Protein 6BHH (pdb70)

InterPro domains:
  IPR001214 SET domain [PF00856] (1189-1266)
  IPR001214 SET domain [PS50280] (803-1266)
  IPR001214 SET domain [SM00317] (803-1272)
  IPR001739 Methyl-CpG DNA binding [PF01429] (595-668)
  IPR001739 Methyl-CpG DNA binding [PS50982] (594-665)
  IPR001739 Methyl-CpG DNA binding [SM00391] (597-672)
  IPR002999 Tudor domain [SM00333] (256-318)
  IPR002999 Tudor domain [SM00333] (346-401)
  IPR003616 Post-SET domain [PS50868] (1275-1291)
  IPR007728 Pre-SET domain [PF05033] (684-795)
  IPR007728 Pre-SET domain [PS50867] (727-800)
  IPR007728 Pre-SET domain [SM00468] (679-786)
  IPR016177 DNA-binding domain superfamily [SSF54171] (596-670)
  IPR025796 Histone-lysine N-methyltransferase SETDB1 [PS51573] (1-1291)
  IPR040880 Domain of unknown function DUF5604 [PF18300] (193-250)
  IPR041291 Histone methyltransferase, Tudor domain 1 [PF18359] (258-308)
  IPR041292 Histone methyltransferase, Tudor domain 2 [PF18358] (348-397)
  IPR046341 SET domain superfamily [G3DSA:2.170.270.10] (664-914)
  IPR046341 SET domain superfamily [G3DSA:2.170.270.10] (1162-1291)
  IPR046341 SET domain superfamily [SSF82199] (664-1281)

Nearest PDB structures (foldseek):
  6bhh-assembly1_A  TM=1.005E+00  e=3.104E-41  Homo sapiens
  6bhg-assembly1_A  TM=1.001E+00  e=1.144E-38  Homo sapiens
  6bhe-assembly1_A  TM=9.994E-01  e=1.340E-38  Homo sapiens
  6bhi-assembly1_A  TM=9.992E-01  e=3.465E-38  Homo sapiens
  5ke3-assembly1_A  TM=9.856E-01  e=3.239E-36  Homo sapiens

Foldseek 3Di:
DWDQDDVPRGFQAWKWFQDPVQFIAIFGFHTWDQDPPGIWTWTQGPPDDIDTHDQQGMWHPFFDPQVVADFQFWKWFDDDDDTTHIFTFHDAADVLQPGWTWTQTLVRAIDTDHRRGITGRGDADPNNLPPRPPVVSSVVSSVSSVCPPDFDFDDDDFQDWFWFDDPHDTAIWTFHDDHRQWTWIQRPPVGDIGIDGRCDLSTVVNVVVD/DDCDPHDD

GO terms:
  GO:0005515 protein binding (F, IPI)
  GO:0000785 chromatin (C, IDA)
  GO:0010629 negative regulation of gene expression (P, IDA)
  GO:0141005 transposable element silencing by heterochromatin formation (P, IDA)
  GO:0070828 heterochromatin organization (P, IDA)
  GO:0062072 histone H3K9me2/3 reader activity (F, IDA)
  GO:0005737 cytoplasm (C, IDA)
  GO:0003682 chromatin binding (F, IDA)
  GO:0140015 histone H3K14ac reader activity (F, IDA)
  GO:0140942 histone H3K9 dimethyltransferase activity (F, IDA)
  GO:0140948 histone H3K9 monomethyltransferase activity (F, IDA)
  GO:0046974 histone H3K9 methyltransferase activity (F, IDA)
  GO:1990841 promoter-specific chromatin binding (F, IDA)
  GO:0005694 chromosome (C, EXP)
  GO:0140947 histone H3K9me2 methyltransferase activity (F, EXP)
  GO:0005634 nucleus (C, IMP)
  GO:0005737 cytoplasm (C, IMP)
  GO:0006346 DNA methylation-dependent constitutive heterochromatin formation (P, IMP)
  GO:0005654 nucleoplasm (C, TAS)
  GO:0141005 transposable element silencing by heterochromatin formation (P, TAS)

Structure (mmCIF, N/CA/C/O backbone):
data_6BHH
#
_entry.id   6BHH
#
_cell.length_a   37.799
_cell.length_b   71.804
_cell.length_c   52.544
_cell.angle_alpha   90.000
_cell.angle_beta   104.420
_cell.angle_gamma   90.000
#
_symmetry.space_group_name_H-M   'P 1 21 1'
#
loop_
_entity.id
_entity.type
_entity.pdbx_description
1 polymer 'Histone-lysine N-methyltransferase SETDB1'
2 polymer 'Histone H3.1'
3 non-polymer 'SULFATE ION'
4 non-polymer 'UNKNOWN ATOM OR ION'
5 water water
#
loop_
_atom_site.group_PDB
_atom_site.id
_atom_site.type_symbol
_atom_site.label_atom_id
_atom_site.label_alt_id
_atom_site.label_comp_id
_atom_site.label_asym_id
_atom_site.label_entity_id
_atom_site.label_seq_id
_atom_site.pdbx_PDB_ins_code
_atom_site.Cartn_x
_atom_site.Cartn_y
_atom_site.Cartn_z
_atom_site.occupancy
_atom_site.B_iso_or_equiv
_atom_site.auth_seq_id
_atom_site.auth_comp_id
_atom_site.auth_asym_id
_atom_site.auth_atom_id
_atom_site.pdbx_PDB_model_num
ATOM 1 N N . GLY A 1 19 ? 79.665 -37.446 68.184 1.00 55.27 190 GLY A N 1
ATOM 2 C CA . GLY A 1 19 ? 80.198 -36.087 67.821 1.00 52.75 190 GLY A CA 1
ATOM 3 C C . GLY A 1 19 ? 79.817 -35.027 68.846 1.00 50.69 190 GLY A C 1
ATOM 4 O O . GLY A 1 19 ? 79.376 -33.934 68.485 1.00 52.75 190 GLY A O 1
ATOM 5 N N . GLU A 1 20 ? 80.011 -35.362 70.126 1.00 43.75 191 GLU A N 1
ATOM 6 C CA . GLU A 1 20 ? 79.616 -34.509 71.262 1.00 41.76 191 GLU A CA 1
ATOM 7 C C . GLU A 1 20 ? 80.734 -33.532 71.620 1.00 37.81 191 GLU A C 1
ATOM 8 O O . GLU A 1 20 ? 81.906 -33.891 71.592 1.00 34.81 191 GLU A O 1
ATOM 14 N N . LEU A 1 21 ? 80.368 -32.293 71.962 1.00 34.88 192 LEU A N 1
ATOM 15 C CA . LEU A 1 21 ? 81.354 -31.275 72.328 1.00 32.64 192 LEU A CA 1
ATOM 16 C C . LEU A 1 21 ? 80.982 -30.572 73.640 1.00 30.84 192 LEU A C 1
ATOM 17 O O . LEU A 1 21 ? 79.785 -30.412 73.969 1.00 28.49 192 LEU A O 1
ATOM 22 N N . SER A 1 22 ? 82.013 -30.193 74.393 1.00 28.58 193 SER A N 1
ATOM 23 C CA . SER A 1 22 ? 81.864 -29.356 75.569 1.00 33.17 193 SER A CA 1
ATOM 24 C C . SER A 1 22 ? 81.960 -27.855 75.192 1.00 34.08 193 SER A C 1
ATOM 25 O O . SER A 1 22 ? 81.487 -26.994 75.951 1.00 28.44 193 SER A O 1
ATOM 28 N N . LYS A 1 23 ? 82.578 -27.567 74.027 1.00 33.71 194 LYS A N 1
ATOM 29 C CA . LYS A 1 23 ? 82.776 -26.202 73.532 1.00 35.85 194 LYS A CA 1
ATOM 30 C C . LYS A 1 23 ? 82.802 -26.132 71.984 1.00 40.16 194 LYS A C 1
ATOM 31 O O . LYS A 1 23 ? 82.953 -27.150 71.289 1.00 40.37 194 LYS A O 1
ATOM 34 N N . ASP A 1 24 ? 82.651 -24.911 71.479 1.00 40.26 195 ASP A N 1
ATOM 35 C CA . ASP A 1 24 ? 82.667 -24.603 70.029 1.00 38.21 195 ASP A CA 1
ATOM 36 C C . ASP A 1 24 ? 83.047 -23.138 69.962 1.00 36.26 195 ASP A C 1
ATOM 37 O O . ASP A 1 24 ? 82.179 -22.273 69.997 1.00 32.86 195 ASP A O 1
ATOM 42 N N . GLY A 1 25 ? 84.352 -22.868 69.908 1.00 37.77 196 GLY A N 1
ATOM 43 C CA . GLY A 1 25 ? 84.860 -21.514 70.038 1.00 35.76 196 GLY A CA 1
ATOM 44 C C . GLY A 1 25 ? 84.378 -20.945 71.372 1.00 42.06 196 GLY A C 1
ATOM 45 O O . GLY A 1 25 ? 84.602 -21.552 72.443 1.00 41.60 196 GLY A O 1
ATOM 46 N N . ASP A 1 26 ? 83.652 -19.827 71.297 1.00 36.22 197 ASP A N 1
ATOM 47 C CA . ASP A 1 26 ? 83.114 -19.165 72.472 1.00 34.22 197 ASP A CA 1
ATOM 48 C C . ASP A 1 26 ? 81.721 -19.667 72.897 1.00 30.00 197 ASP A C 1
ATOM 49 O O . ASP A 1 26 ? 81.101 -19.075 73.772 1.00 31.64 197 ASP A O 1
ATOM 54 N N . LEU A 1 27 ? 81.228 -20.737 72.277 1.00 25.63 198 LEU A N 1
ATOM 55 C CA . LEU A 1 27 ? 80.011 -21.397 72.752 1.00 26.38 198 LEU A CA 1
ATOM 56 C C . LEU A 1 27 ? 80.447 -22.556 73.663 1.00 27.63 198 LEU A C 1
ATOM 57 O O . LEU A 1 27 ? 81.026 -23.531 73.200 1.00 24.33 198 LEU A O 1
ATOM 62 N N . ILE A 1 28 ? 80.172 -22.415 74.954 1.00 26.11 199 ILE A N 1
ATOM 63 C CA . ILE A 1 28 ? 80.606 -23.383 75.973 1.00 27.92 199 ILE A CA 1
ATOM 64 C C . ILE A 1 28 ? 79.375 -23.943 76.677 1.00 24.59 199 ILE A C 1
ATOM 65 O O . ILE A 1 28 ? 78.527 -23.184 77.122 1.00 24.19 199 ILE A O 1
ATOM 70 N N . VAL A 1 29 ? 79.293 -25.268 76.789 1.00 23.21 200 VAL A N 1
ATOM 71 C CA . VAL A 1 29 ? 78.248 -25.920 77.597 1.00 23.45 200 VAL A CA 1
ATOM 72 C C . VAL A 1 29 ? 78.261 -25.300 78.997 1.00 20.95 200 VAL A C 1
ATOM 73 O O . VAL A 1 29 ? 79.326 -25.104 79.558 1.00 21.17 200 VAL A O 1
ATOM 77 N N . SER A 1 30 ? 77.062 -24.963 79.501 1.00 19.65 201 SER A N 1
ATOM 78 C CA . SER A 1 30 ? 76.794 -24.259 80.806 1.00 20.26 201 SER A CA 1
ATOM 79 C C . SER A 1 30 ? 76.535 -22.725 80.670 1.00 22.60 201 SER A C 1
ATOM 80 O O . SER A 1 30 ? 76.071 -22.092 81.631 1.00 22.82 201 SER A O 1
ATOM 83 N N . MET A 1 31 ? 76.826 -22.147 79.502 1.00 21.58 202 MET A N 1
ATOM 84 C CA . MET A 1 31 ? 76.668 -20.691 79.317 1.00 22.73 202 MET A CA 1
ATOM 85 C C . MET A 1 31 ? 75.188 -20.317 79.301 1.00 20.30 202 MET A C 1
ATOM 86 O O . MET A 1 31 ? 74.322 -21.130 78.928 1.00 19.03 202 MET A O 1
ATOM 91 N N . ARG A 1 32 ? 74.917 -19.084 79.707 1.00 21.31 203 ARG A N 1
ATOM 92 C CA . ARG A 1 32 ? 73.608 -18.463 79.507 1.00 21.53 203 ARG A CA 1
ATOM 93 C C . ARG A 1 32 ? 73.434 -18.201 78.001 1.00 19.79 203 ARG A C 1
ATOM 94 O O . ARG A 1 32 ? 74.413 -17.921 77.317 1.00 20.28 203 ARG A O 1
ATOM 102 N N . ILE A 1 33 ? 72.205 -18.324 77.513 1.00 19.68 204 ILE A N 1
ATOM 103 C CA . ILE A 1 33 ? 71.904 -18.238 76.059 1.00 20.67 204 ILE A CA 1
ATOM 104 C C . ILE A 1 33 ? 70.438 -17.801 75.840 1.00 19.86 204 ILE A C 1
ATOM 105 O O . ILE A 1 33 ? 69.608 -17.944 76.746 1.00 19.15 204 ILE A O 1
ATOM 110 N N . LEU A 1 34 ? 70.135 -17.247 74.660 1.00 17.97 205 LEU A N 1
ATOM 111 C CA . LEU A 1 34 ? 68.750 -17.094 74.203 1.00 19.23 205 LEU A CA 1
ATOM 112 C C . LEU A 1 34 ? 68.468 -18.099 73.088 1.00 18.87 205 LEU A C 1
ATOM 113 O O . LEU A 1 34 ? 69.317 -18.348 72.236 1.00 19.76 205 LEU A O 1
ATOM 118 N N . GLY A 1 35 ? 67.274 -18.667 73.085 1.00 18.01 206 GLY A N 1
ATOM 119 C CA . GLY A 1 35 ? 66.896 -19.659 72.097 1.00 18.29 206 GLY A CA 1
ATOM 120 C C . GLY A 1 35 ? 65.590 -19.316 71.444 1.00 17.79 206 GLY A C 1
ATOM 121 O O . GLY A 1 35 ? 64.676 -18.817 72.108 1.00 17.75 206 GLY A O 1
ATOM 122 N N . LYS A 1 36 ? 65.501 -19.590 70.137 1.00 19.16 207 LYS A N 1
ATOM 123 C CA . LYS A 1 36 ? 64.292 -19.343 69.362 1.00 19.80 207 LYS A CA 1
ATOM 124 C C . LYS A 1 36 ? 63.331 -20.511 69.546 1.00 21.13 207 LYS A C 1
ATOM 125 O O . LYS A 1 36 ? 63.697 -21.650 69.250 1.00 21.30 207 LYS A O 1
ATOM 131 N N . LYS A 1 37 ? 62.118 -20.234 70.040 1.00 24.61 208 LYS A N 1
ATOM 132 C CA . LYS A 1 37 ? 61.032 -21.238 70.085 1.00 26.11 208 LYS A CA 1
ATOM 133 C C . LYS A 1 37 ? 60.175 -21.236 68.796 1.00 28.57 208 LYS A C 1
ATOM 134 O O . LYS A 1 37 ? 60.303 -20.329 67.941 1.00 26.37 208 LYS A O 1
ATOM 140 N N . ARG A 1 38 ? 59.295 -22.236 68.668 1.00 30.00 209 ARG A N 1
ATOM 141 C CA . ARG A 1 38 ? 58.451 -22.417 67.438 1.00 35.15 209 ARG A CA 1
ATOM 142 C C . ARG A 1 38 ? 57.465 -21.254 67.197 1.00 32.34 209 ARG A C 1
ATOM 143 O O . ARG A 1 38 ? 57.056 -20.998 66.064 1.00 34.09 209 ARG A O 1
ATOM 145 N N . THR A 1 39 ? 57.135 -20.539 68.268 1.00 30.95 210 THR A N 1
ATOM 146 C CA . THR A 1 39 ? 56.415 -19.269 68.205 1.00 30.24 210 THR A CA 1
ATOM 147 C C . THR A 1 39 ? 57.161 -18.148 67.461 1.00 30.99 210 THR A C 1
ATOM 148 O O . THR A 1 39 ? 56.560 -17.117 67.197 1.00 28.26 210 THR A O 1
ATOM 152 N N . LYS A 1 40 ? 58.472 -18.337 67.179 1.00 27.64 211 LYS A N 1
ATOM 153 C CA . LYS A 1 40 ? 59.378 -17.305 66.603 1.00 29.51 211 LYS A CA 1
ATOM 154 C C . LYS A 1 40 ? 59.861 -16.281 67.642 1.00 24.44 211 LYS A C 1
ATOM 155 O O . LYS A 1 40 ? 60.547 -15.323 67.274 1.00 25.68 211 LYS A O 1
ATOM 161 N N . THR A 1 41 ? 59.492 -16.459 68.912 1.00 22.77 212 THR A N 1
ATOM 162 C CA . THR A 1 41 ? 59.938 -15.573 69.989 1.00 22.87 212 THR A CA 1
ATOM 163 C C . THR A 1 41 ? 61.099 -16.256 70.693 1.00 19.93 212 THR A C 1
ATOM 164 O O . THR A 1 41 ? 61.215 -17.509 70.662 1.00 19.29 212 THR A O 1
ATOM 168 N N . TRP A 1 42 ? 61.943 -15.440 71.327 1.00 17.85 213 TRP A N 1
ATOM 169 C CA . TRP A 1 42 ? 63.210 -15.902 71.863 1.00 18.73 213 TRP A CA 1
ATOM 170 C C . TRP A 1 42 ? 63.196 -15.802 73.367 1.00 19.80 213 TRP A C 1
ATOM 171 O O . TRP A 1 42 ? 62.628 -14.862 73.925 1.00 19.93 213 TRP A O 1
ATOM 182 N N . HIS A 1 43 ? 63.821 -16.793 74.022 1.00 21.85 214 HIS A N 1
ATOM 183 C CA . HIS A 1 43 ? 63.690 -16.986 75.469 1.00 21.82 214 HIS A CA 1
ATOM 184 C C . HIS A 1 43 ? 65.000 -17.382 76.132 1.00 22.82 214 HIS A C 1
ATOM 185 O O . HIS A 1 43 ? 65.864 -17.998 75.505 1.00 22.32 214 HIS A O 1
ATOM 192 N N . LYS A 1 44 ? 65.149 -16.985 77.399 1.00 23.29 215 LYS A N 1
ATOM 193 C CA . LYS A 1 44 ? 66.380 -17.243 78.177 1.00 24.62 215 LYS A CA 1
ATOM 194 C C . LYS A 1 44 ? 66.485 -18.700 78.568 1.00 21.53 215 LYS A C 1
ATOM 195 O O . LYS A 1 44 ? 65.488 -19.367 78.862 1.00 20.66 215 LYS A O 1
ATOM 201 N N . GLY A 1 45 ? 67.711 -19.181 78.593 1.00 21.03 216 GLY A N 1
ATOM 202 C CA . GLY A 1 45 ? 67.972 -20.554 78.906 1.00 19.95 216 GLY A CA 1
ATOM 203 C C . GLY A 1 45 ? 69.460 -20.818 79.044 1.00 19.08 216 GLY A C 1
ATOM 204 O O . GLY A 1 45 ? 70.280 -19.888 79.121 1.00 17.66 216 GLY A O 1
ATOM 205 N N . THR A 1 46 ? 69.788 -22.098 79.143 1.00 19.54 217 THR A N 1
ATOM 206 C CA . THR A 1 46 ? 71.162 -22.531 79.342 1.00 20.87 217 THR A CA 1
ATOM 207 C C . THR A 1 46 ? 71.526 -23.474 78.239 1.00 18.67 217 THR A C 1
ATOM 208 O O . THR A 1 46 ? 70.731 -24.313 77.883 1.00 19.94 217 THR A O 1
ATOM 212 N N . LEU A 1 47 ? 72.738 -23.355 77.723 1.00 19.29 218 LEU A N 1
ATOM 213 C CA . LEU A 1 47 ? 73.254 -24.302 76.735 1.00 20.10 218 LEU A CA 1
ATOM 214 C C . LEU A 1 47 ? 73.683 -25.558 77.488 1.00 19.46 218 LEU A C 1
ATOM 215 O O . LEU A 1 47 ? 74.626 -25.494 78.265 1.00 19.48 218 LEU A O 1
ATOM 220 N N . ILE A 1 48 ? 72.986 -26.682 77.279 1.00 19.63 219 ILE A N 1
ATOM 221 C CA . ILE A 1 48 ? 73.268 -27.929 78.052 1.00 20.62 219 ILE A CA 1
ATOM 222 C C . ILE A 1 48 ? 74.002 -28.998 77.243 1.00 21.79 219 ILE A C 1
ATOM 223 O O . ILE A 1 48 ? 74.515 -29.958 77.821 1.00 21.05 219 ILE A O 1
ATOM 228 N N . ALA A 1 49 ? 74.033 -28.872 75.906 1.00 21.03 220 ALA A N 1
ATOM 229 C CA . ALA A 1 49 ? 74.846 -29.781 75.069 1.00 20.83 220 ALA A CA 1
ATOM 230 C C . ALA A 1 49 ? 75.153 -29.202 73.680 1.00 23.09 220 ALA A C 1
ATOM 231 O O . ALA A 1 49 ? 74.425 -28.311 73.194 1.00 21.77 220 ALA A O 1
ATOM 233 N N . ILE A 1 50 ? 76.236 -29.708 73.074 1.00 21.81 221 ILE A N 1
ATOM 234 C CA . ILE A 1 50 ? 76.622 -29.401 71.688 1.00 24.20 221 ILE A CA 1
ATOM 235 C C . ILE A 1 50 ? 76.872 -30.736 70.991 1.00 27.29 221 ILE A C 1
ATOM 236 O O . ILE A 1 50 ? 77.580 -31.593 71.532 1.00 26.07 221 ILE A O 1
ATOM 241 N N . GLN A 1 51 ? 76.293 -30.918 69.804 1.00 28.88 222 GLN A N 1
ATOM 242 C CA . GLN A 1 51 ? 76.430 -32.197 69.063 1.00 32.02 222 GLN A CA 1
ATOM 243 C C . GLN A 1 51 ? 76.510 -31.932 67.582 1.00 31.86 222 GLN A C 1
ATOM 244 O O . GLN A 1 51 ? 75.766 -31.105 67.057 1.00 31.58 222 GLN A O 1
ATOM 250 N N . THR A 1 52 ? 77.432 -32.608 66.921 1.00 30.24 223 THR A N 1
ATOM 251 C CA . THR A 1 52 ? 77.532 -32.572 65.472 1.00 35.11 223 THR A CA 1
ATOM 252 C C . THR A 1 52 ? 76.532 -33.583 64.929 1.00 34.75 223 THR A C 1
ATOM 253 O O . THR A 1 52 ? 76.647 -34.765 65.210 1.00 34.17 223 THR A O 1
ATOM 257 N N . VAL A 1 53 ? 75.534 -33.086 64.187 1.00 33.28 224 VAL A N 1
ATOM 258 C CA . VAL A 1 53 ? 74.496 -33.896 63.552 1.00 33.20 224 VAL A CA 1
ATOM 259 C C . VAL A 1 53 ? 74.549 -33.568 62.059 1.00 33.21 224 VAL A C 1
ATOM 260 O O . VAL A 1 53 ? 74.286 -32.419 61.660 1.00 29.65 224 VAL A O 1
ATOM 264 N N . GLY A 1 54 ? 74.921 -34.558 61.247 1.00 31.56 225 GLY A N 1
ATOM 265 C CA . GLY A 1 54 ? 75.005 -34.390 59.800 1.00 31.15 225 GLY A CA 1
ATOM 266 C C . GLY A 1 54 ? 75.963 -33.271 59.399 1.00 28.85 225 GLY A C 1
ATOM 267 O O . GLY A 1 54 ? 77.122 -33.320 59.754 1.00 30.61 225 GLY A O 1
ATOM 268 N N . PRO A 1 55 ? 75.461 -32.241 58.686 1.00 28.15 226 PRO A N 1
ATOM 269 C CA . PRO A 1 55 ? 76.314 -31.175 58.141 1.00 29.16 226 PRO A CA 1
ATOM 270 C C . PRO A 1 55 ? 76.784 -30.085 59.124 1.00 31.75 226 PRO A C 1
ATOM 271 O O . PRO A 1 55 ? 77.560 -29.203 58.718 1.00 26.44 226 PRO A O 1
ATOM 275 N N . GLY A 1 56 ? 76.329 -30.111 60.378 1.00 29.23 227 GLY A N 1
ATOM 276 C CA . GLY A 1 56 ? 76.763 -29.076 61.325 1.00 30.18 227 GLY A CA 1
ATOM 277 C C . GLY A 1 56 ? 76.437 -29.371 62.758 1.00 27.26 227 GLY A C 1
ATOM 278 O O . GLY A 1 56 ? 76.114 -30.500 63.104 1.00 26.62 227 GLY A O 1
ATOM 279 N N . LYS A 1 57 ? 76.525 -28.346 63.589 1.00 25.90 228 LYS A N 1
ATOM 280 C CA . LYS A 1 57 ? 76.293 -28.495 65.038 1.00 27.18 228 LYS A CA 1
ATOM 281 C C . LYS A 1 57 ? 74.874 -28.141 65.411 1.00 25.00 228 LYS A C 1
ATOM 282 O O . LYS A 1 57 ? 74.252 -27.292 64.781 1.00 21.74 228 LYS A O 1
ATOM 288 N N . LYS A 1 58 ? 74.366 -28.833 66.419 1.00 23.11 229 LYS A N 1
ATOM 289 C CA . LYS A 1 58 ? 73.107 -28.547 67.036 1.00 24.64 229 LYS A CA 1
ATOM 290 C C . LYS A 1 58 ? 73.404 -28.190 68.500 1.00 24.67 229 LYS A C 1
ATOM 291 O O . LYS A 1 58 ? 74.323 -28.734 69.111 1.00 22.14 229 LYS A O 1
ATOM 297 N N . TYR A 1 59 ? 72.618 -27.278 69.042 1.00 21.74 230 TYR A N 1
ATOM 298 C CA . TYR A 1 59 ? 72.854 -26.709 70.367 1.00 21.08 230 TYR A CA 1
ATOM 299 C C . TYR A 1 59 ? 71.608 -27.000 71.177 1.00 22.25 230 TYR A C 1
ATOM 300 O O . TYR A 1 59 ? 70.515 -26.549 70.818 1.00 22.04 230 TYR A O 1
ATOM 309 N N . LYS A 1 60 ? 71.743 -27.800 72.251 1.00 22.73 231 LYS A N 1
ATOM 310 C CA . LYS A 1 60 ? 70.576 -28.161 73.058 1.00 23.25 231 LYS A CA 1
ATOM 311 C C . LYS A 1 60 ? 70.401 -27.113 74.166 1.00 22.16 231 LYS A C 1
ATOM 312 O O . LYS A 1 60 ? 71.339 -26.848 74.907 1.00 21.16 231 LYS A O 1
ATOM 318 N N . VAL A 1 61 ? 69.216 -26.508 74.252 1.00 21.48 232 VAL A N 1
ATOM 319 C CA . VAL A 1 61 ? 68.977 -25.396 75.187 1.00 21.16 232 VAL A CA 1
ATOM 320 C C . VAL A 1 61 ? 67.890 -25.819 76.182 1.00 21.48 232 VAL A C 1
ATOM 321 O O . VAL A 1 61 ? 66.878 -26.360 75.776 1.00 22.04 232 VAL A O 1
ATOM 325 N N . LYS A 1 62 ? 68.132 -25.585 77.476 1.00 21.56 233 LYS A N 1
ATOM 326 C CA . LYS A 1 62 ? 67.113 -25.747 78.516 1.00 22.74 233 LYS A CA 1
ATOM 327 C C . LYS A 1 62 ? 66.635 -24.346 78.915 1.00 21.83 233 LYS A C 1
ATOM 328 O O . LYS A 1 62 ? 67.400 -23.560 79.460 1.00 21.69 233 LYS A O 1
ATOM 331 N N . PHE A 1 63 ? 65.373 -24.043 78.627 1.00 22.17 234 PHE A N 1
ATOM 332 C CA . PHE A 1 63 ? 64.825 -22.706 78.863 1.00 24.72 234 PHE A CA 1
ATOM 333 C C . PHE A 1 63 ? 64.581 -22.492 80.345 1.00 26.71 234 PHE A C 1
ATOM 334 O O . PHE A 1 63 ? 64.276 -23.452 81.067 1.00 27.95 234 PHE A O 1
ATOM 342 N N . ASP A 1 64 ? 64.745 -21.254 80.808 1.00 28.21 235 ASP A N 1
ATOM 343 C CA . ASP A 1 64 ? 64.471 -20.919 82.214 1.00 30.88 235 ASP A CA 1
ATOM 344 C C . ASP A 1 64 ? 63.019 -21.225 82.607 1.00 33.33 235 ASP A C 1
ATOM 345 O O . ASP A 1 64 ? 62.778 -21.926 83.607 1.00 34.91 235 ASP A O 1
ATOM 350 N N . ASN A 1 65 ? 62.064 -20.705 81.827 1.00 35.02 236 ASN A N 1
ATOM 351 C CA . ASN A 1 65 ? 60.628 -20.865 82.135 1.00 36.74 236 ASN A CA 1
ATOM 352 C C . ASN A 1 65 ? 60.182 -22.304 81.850 1.00 37.26 236 ASN A C 1
ATOM 353 O O . ASN A 1 65 ? 60.009 -23.089 82.793 1.00 32.61 236 ASN A O 1
ATOM 355 N N . LYS A 1 66 ? 60.040 -22.649 80.564 1.00 34.51 237 LYS A N 1
ATOM 356 C CA . LYS A 1 66 ? 59.539 -23.963 80.143 1.00 34.98 237 LYS A CA 1
ATOM 357 C C . LYS A 1 66 ? 60.256 -24.517 78.907 1.00 35.63 237 LYS A C 1
ATOM 358 O O . LYS A 1 66 ? 60.514 -23.773 77.946 1.00 37.12 237 LYS A O 1
ATOM 360 N N . GLY A 1 67 ? 60.563 -25.819 78.945 1.00 31.93 238 GLY A N 1
ATOM 361 C CA . GLY A 1 67 ? 60.941 -26.602 77.760 1.00 33.48 238 GLY A CA 1
ATOM 362 C C . GLY A 1 67 ? 62.430 -26.755 77.461 1.00 33.09 238 GLY A C 1
ATOM 363 O O . GLY A 1 67 ? 63.269 -26.089 78.063 1.00 29.43 238 GLY A O 1
ATOM 364 N N . LYS A 1 68 ? 62.726 -27.669 76.526 1.00 34.68 239 LYS A N 1
ATOM 365 C CA . LYS A 1 68 ? 64.048 -27.827 75.895 1.00 34.49 239 LYS A CA 1
ATOM 366 C C . LYS A 1 68 ? 63.886 -27.822 74.370 1.00 32.10 239 LYS A C 1
ATOM 367 O O . LYS A 1 68 ? 62.833 -28.195 73.865 1.00 30.99 239 LYS A O 1
ATOM 371 N N . SER A 1 69 ? 64.927 -27.387 73.651 1.00 27.70 240 SER A N 1
ATOM 372 C CA . SER A 1 69 ? 64.966 -27.462 72.175 1.00 28.32 240 SER A CA 1
ATOM 373 C C . SER A 1 69 ? 66.360 -27.748 71.689 1.00 25.55 240 SER A C 1
ATOM 374 O O . SER A 1 69 ? 67.330 -27.317 72.285 1.00 25.52 240 SER A O 1
ATOM 377 N N . LEU A 1 70 ? 66.448 -28.438 70.566 1.00 25.29 241 LEU A N 1
ATOM 378 C CA . LEU A 1 70 ? 67.689 -28.641 69.868 1.00 24.78 241 LEU A CA 1
ATOM 379 C C . LEU A 1 70 ? 67.668 -27.679 68.699 1.00 24.81 241 LEU A C 1
ATOM 380 O O . LEU A 1 70 ? 66.791 -27.784 67.842 1.00 25.76 241 LEU A O 1
ATOM 385 N N . LEU A 1 71 ? 68.620 -26.744 68.673 1.00 21.39 242 LEU A N 1
ATOM 386 C CA . LEU A 1 71 ? 68.593 -25.586 67.776 1.00 21.05 242 LEU A CA 1
ATOM 387 C C . LEU A 1 71 ? 69.854 -25.484 66.951 1.00 20.07 242 LEU A C 1
ATOM 388 O O . LEU A 1 71 ? 70.920 -25.865 67.409 1.00 18.45 242 LEU A O 1
ATOM 393 N N . SER A 1 72 ? 69.731 -24.964 65.724 1.00 19.03 243 SER A N 1
ATOM 394 C CA A SER A 1 72 ? 70.899 -24.604 64.923 0.50 19.43 243 SER A CA 1
ATOM 395 C CA B SER A 1 72 ? 70.900 -24.602 64.923 0.50 18.92 243 SER A CA 1
ATOM 396 C C . SER A 1 72 ? 71.498 -23.316 65.480 1.00 18.20 243 SER A C 1
ATOM 397 O O . SER A 1 72 ? 70.836 -22.577 66.213 1.00 18.45 243 SER A O 1
ATOM 402 N N . GLY A 1 73 ? 72.727 -23.050 65.112 1.00 16.86 244 GLY A N 1
ATOM 403 C CA . GLY A 1 73 ? 73.509 -21.953 65.665 1.00 17.27 244 GLY A CA 1
ATOM 404 C C . GLY A 1 73 ? 73.035 -20.565 65.297 1.00 17.35 244 GLY A C 1
ATOM 405 O O . GLY A 1 73 ? 73.389 -19.593 65.987 1.00 16.67 244 GLY A O 1
ATOM 406 N N . ASN A 1 74 ? 72.250 -20.463 64.203 1.00 17.88 245 ASN A N 1
ATOM 407 C CA . ASN A 1 74 ? 71.524 -19.206 63.869 1.00 18.10 245 ASN A CA 1
ATOM 408 C C . ASN A 1 74 ? 70.202 -19.025 64.638 1.00 18.20 245 ASN A C 1
ATOM 409 O O . ASN A 1 74 ? 69.531 -17.994 64.456 1.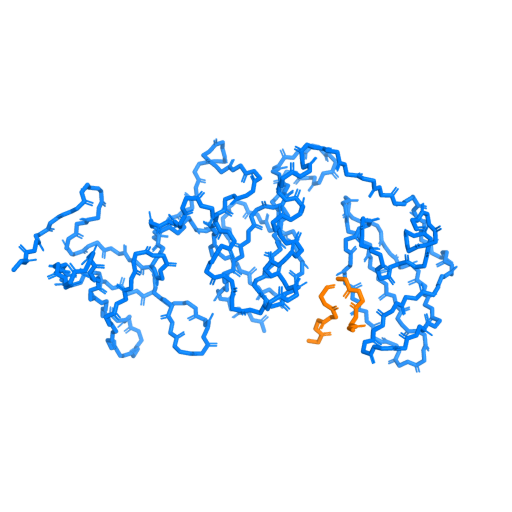00 17.50 245 ASN A O 1
ATOM 414 N N . HIS A 1 75 ? 69.815 -20.023 65.450 1.00 16.95 246 HIS A N 1
ATOM 415 C CA . HIS A 1 75 ? 68.625 -19.954 66.295 1.00 18.10 246 HIS A CA 1
ATOM 416 C C . HIS A 1 75 ? 68.937 -19.897 67.797 1.00 16.77 246 HIS A C 1
ATOM 417 O O . HIS A 1 75 ? 68.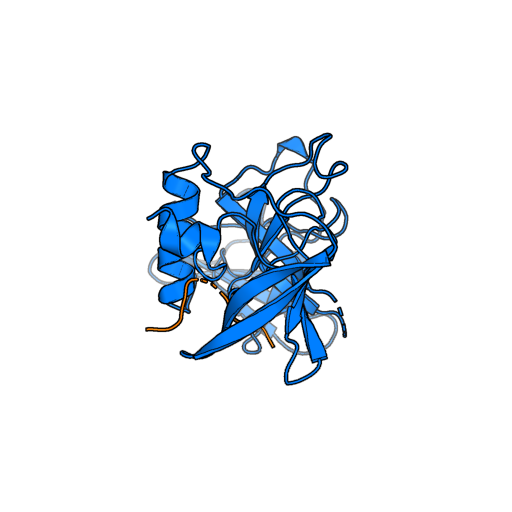060 -20.092 68.652 1.00 18.04 246 HIS A O 1
ATOM 424 N N . ILE A 1 76 ? 70.176 -19.582 68.101 1.00 15.85 247 ILE A N 1
ATOM 425 C CA . ILE A 1 76 ? 70.573 -19.161 69.437 1.00 17.63 247 ILE A CA 1
ATOM 426 C C . ILE A 1 76 ? 71.272 -17.792 69.372 1.00 16.22 247 ILE A C 1
ATOM 427 O O . ILE A 1 76 ? 71.846 -17.406 68.326 1.00 18.04 247 ILE A O 1
ATOM 432 N N . ALA A 1 77 ? 71.192 -17.052 70.480 1.00 15.88 248 ALA A N 1
ATOM 433 C CA . ALA A 1 77 ? 71.838 -15.757 70.616 1.00 17.77 248 ALA A CA 1
ATOM 434 C C . ALA A 1 77 ? 72.522 -15.627 71.991 1.00 18.27 248 ALA A C 1
ATOM 435 O O . ALA A 1 77 ? 72.142 -16.293 72.927 1.00 20.40 248 ALA A O 1
ATOM 437 N N . TYR A 1 78 ? 73.531 -14.776 72.071 1.00 19.76 249 TYR A N 1
ATOM 438 C CA . TYR A 1 78 ? 74.254 -14.550 73.321 1.00 22.99 249 TYR A CA 1
ATOM 439 C C . TYR A 1 78 ? 73.390 -13.759 74.258 1.00 23.74 249 TYR A C 1
ATOM 440 O O . TYR A 1 78 ? 72.709 -12.851 73.815 1.00 23.77 249 TYR A O 1
ATOM 449 N N . ASP A 1 79 ? 73.446 -14.064 75.562 1.00 25.94 250 ASP A N 1
ATOM 450 C CA . ASP A 1 79 ? 72.700 -13.276 76.557 1.00 28.61 250 ASP A CA 1
ATOM 451 C C . ASP A 1 79 ? 73.520 -12.107 77.054 1.00 29.93 250 ASP A C 1
ATOM 452 O O . ASP A 1 79 ? 73.685 -11.923 78.255 1.00 32.08 250 ASP A O 1
ATOM 457 N N . TYR A 1 80 ? 74.058 -11.337 76.120 1.00 28.88 251 TYR A N 1
ATOM 458 C CA . TYR A 1 80 ? 74.682 -10.062 76.423 1.00 31.79 251 TYR A CA 1
ATOM 459 C C . TYR A 1 80 ? 74.435 -9.124 75.268 1.00 31.74 251 TYR A C 1
ATOM 460 O O . TYR A 1 80 ? 74.043 -9.545 74.157 1.00 29.34 251 TYR A O 1
ATOM 469 N N . HIS A 1 81 ? 74.655 -7.851 75.532 1.00 29.59 252 HIS A N 1
ATOM 470 C CA . HIS A 1 81 ? 74.452 -6.821 74.537 1.00 32.30 252 HIS A CA 1
ATOM 471 C C . HIS A 1 81 ? 75.763 -6.613 73.839 1.00 34.92 252 HIS A C 1
ATOM 472 O O . HIS A 1 81 ? 76.810 -6.796 74.441 1.00 35.61 252 HIS A O 1
ATOM 479 N N . PRO A 1 82 ? 75.718 -6.252 72.550 1.00 39.89 253 PRO A N 1
ATOM 480 C CA . PRO A 1 82 ? 76.952 -6.083 71.817 1.00 41.07 253 PRO A CA 1
ATOM 481 C C . PRO A 1 82 ? 77.684 -4.821 72.284 1.00 41.62 253 PRO A C 1
ATOM 482 O O . PRO A 1 82 ? 77.029 -3.843 72.675 1.00 38.87 253 PRO A O 1
ATOM 486 N N . PRO A 1 83 ? 79.022 -4.839 72.246 1.00 44.97 254 PRO A N 1
ATOM 487 C CA . PRO A 1 83 ? 79.721 -3.552 72.230 1.00 49.52 254 PRO A CA 1
ATOM 488 C C . PRO A 1 83 ? 79.392 -2.863 70.894 1.00 53.17 254 PRO A C 1
ATOM 489 O O . PRO A 1 83 ? 79.530 -3.497 69.835 1.00 52.14 254 PRO A O 1
ATOM 493 N N . ALA A 1 84 ? 78.936 -1.608 70.947 1.00 60.11 255 ALA A N 1
ATOM 494 C CA . ALA A 1 84 ? 78.279 -0.941 69.787 1.00 63.29 255 ALA A CA 1
ATOM 495 C C . ALA A 1 84 ? 78.935 -1.262 68.451 1.00 62.92 255 ALA A C 1
ATOM 496 O O . ALA A 1 84 ? 78.284 -1.808 67.544 1.00 67.37 255 ALA A O 1
ATOM 498 N N . ASP A 1 85 ? 80.234 -0.984 68.357 1.00 56.55 256 ASP A N 1
ATOM 499 C CA . ASP A 1 85 ? 80.980 -1.142 67.096 1.00 55.64 256 ASP A CA 1
ATOM 500 C C . ASP A 1 85 ? 81.229 -2.604 66.630 1.00 49.26 256 ASP A C 1
ATOM 501 O O . ASP A 1 85 ? 81.863 -2.810 65.601 1.00 55.36 256 ASP A O 1
ATOM 506 N N . LYS A 1 86 ? 80.749 -3.604 67.374 1.00 45.64 257 LYS A N 1
ATOM 507 C CA . LYS A 1 86 ? 80.732 -4.997 66.898 1.00 42.05 257 LYS A CA 1
ATOM 508 C C . LYS A 1 86 ? 79.716 -5.203 65.762 1.00 39.21 257 LYS A C 1
ATOM 509 O O . LYS A 1 86 ? 79.991 -5.929 64.803 1.00 39.51 257 LYS A O 1
ATOM 511 N N . LEU A 1 87 ? 78.546 -4.567 65.875 1.00 33.36 258 LEU A N 1
ATOM 512 C CA . LEU A 1 87 ? 77.483 -4.749 64.904 1.00 28.33 258 LEU A CA 1
ATOM 513 C C . LEU A 1 87 ? 77.635 -3.783 63.748 1.00 27.00 258 LEU A C 1
ATOM 514 O O . LEU A 1 87 ? 78.227 -2.719 63.888 1.00 26.34 258 LEU A O 1
ATOM 519 N N . TYR A 1 88 ? 77.058 -4.168 62.613 1.00 22.40 259 TYR A N 1
ATOM 520 C CA . TYR A 1 88 ? 77.149 -3.404 61.370 1.00 21.49 259 TYR A CA 1
ATOM 521 C C . TYR A 1 88 ? 75.864 -3.665 60.584 1.00 18.33 259 TYR A C 1
ATOM 522 O O . TYR A 1 88 ? 75.054 -4.507 60.974 1.00 17.08 259 TYR A O 1
ATOM 531 N N . VAL A 1 89 ? 75.672 -2.939 59.498 1.00 18.00 260 VAL A N 1
ATOM 532 C CA . VAL A 1 89 ? 74.475 -3.075 58.685 1.00 17.94 260 VAL A CA 1
ATOM 533 C C . VAL A 1 89 ? 74.495 -4.440 58.023 1.00 16.93 260 VAL A C 1
ATOM 534 O O . VAL A 1 89 ? 75.454 -4.782 57.342 1.00 20.74 260 VAL A O 1
ATOM 538 N N . GLY A 1 90 ? 73.448 -5.222 58.266 1.00 15.71 261 GLY A N 1
ATOM 539 C CA . GLY A 1 90 ? 73.387 -6.635 57.875 1.00 15.09 261 GLY A CA 1
ATOM 540 C C . GLY A 1 90 ? 73.601 -7.625 59.009 1.00 14.39 261 GLY A C 1
ATOM 541 O O . GLY A 1 90 ? 73.351 -8.808 58.832 1.00 16.78 261 GLY A O 1
ATOM 542 N N . SER A 1 91 ? 74.037 -7.159 60.176 1.00 14.11 262 SER A N 1
ATOM 543 C CA . SER A 1 91 ? 74.147 -8.042 61.383 1.00 14.09 262 SER A CA 1
ATOM 544 C C . SER A 1 91 ? 72.831 -8.701 61.759 1.00 14.04 262 SER A C 1
ATOM 545 O O . SER A 1 91 ? 71.777 -8.040 61.777 1.00 13.23 262 SER A O 1
ATOM 548 N N . ARG A 1 92 ? 72.891 -10.005 62.029 1.00 13.84 263 ARG A N 1
ATOM 549 C CA . ARG A 1 92 ? 71.743 -10.790 62.443 1.00 15.05 263 ARG A CA 1
ATOM 550 C C . ARG A 1 92 ? 71.647 -10.685 63.985 1.00 15.69 263 ARG A C 1
ATOM 551 O O . ARG A 1 92 ? 72.599 -11.003 64.686 1.00 15.25 263 ARG A O 1
ATOM 559 N N . VAL A 1 93 ? 70.495 -10.253 64.487 1.00 15.06 264 VAL A N 1
ATOM 560 C CA . VAL A 1 93 ? 70.311 -9.961 65.895 1.00 15.18 264 VAL A CA 1
ATOM 561 C C . VAL A 1 93 ? 68.948 -10.374 66.354 1.00 15.06 264 VAL A C 1
ATOM 562 O O . VAL A 1 93 ? 68.043 -10.569 65.561 1.00 15.11 264 VAL A O 1
ATOM 566 N N . VAL A 1 94 ? 68.825 -10.534 67.653 1.00 14.80 265 VAL A N 1
ATOM 567 C CA . VAL A 1 94 ? 67.541 -10.567 68.327 1.00 16.34 265 VAL A CA 1
ATOM 568 C C . VAL A 1 94 ? 67.382 -9.215 68.996 1.00 16.02 265 VAL A C 1
ATOM 569 O O . VAL A 1 94 ? 68.343 -8.690 69.522 1.00 16.59 265 VAL A O 1
ATOM 573 N N . ALA A 1 95 ? 66.163 -8.675 69.002 1.00 17.27 266 ALA A N 1
ATOM 574 C CA . ALA A 1 95 ? 65.895 -7.357 69.565 1.00 16.91 266 ALA A CA 1
ATOM 575 C C . ALA A 1 95 ? 64.545 -7.299 70.221 1.00 18.82 266 ALA A C 1
ATOM 576 O O . ALA A 1 95 ? 63.669 -8.126 69.933 1.00 18.17 266 ALA A O 1
ATOM 578 N N . LYS A 1 96 ? 64.395 -6.347 71.148 1.00 19.91 267 LYS A N 1
ATOM 579 C CA . LYS A 1 96 ? 63.138 -6.134 71.826 1.00 24.02 267 LYS A CA 1
ATOM 580 C C . LYS A 1 96 ? 62.174 -5.540 70.808 1.00 24.73 267 LYS A C 1
ATOM 581 O O . LYS A 1 96 ? 62.497 -4.532 70.169 1.00 24.61 267 LYS A O 1
ATOM 591 N N . TYR A 1 97 ? 61.034 -6.205 70.648 1.00 25.80 268 TYR A N 1
ATOM 592 C CA . TYR A 1 97 ? 59.971 -5.860 69.703 1.00 30.62 268 TYR A CA 1
ATOM 593 C C . TYR A 1 97 ? 58.872 -5.314 70.603 1.00 34.31 268 TYR A C 1
ATOM 594 O O . TYR A 1 97 ? 58.253 -6.061 71.373 1.00 34.95 268 TYR A O 1
ATOM 603 N N . LYS A 1 98 ? 58.691 -3.988 70.549 1.00 37.78 269 LYS A N 1
ATOM 604 C CA . LYS A 1 98 ? 57.785 -3.253 71.437 1.00 38.76 269 LYS A CA 1
ATOM 605 C C . LYS A 1 98 ? 56.498 -2.891 70.689 1.00 45.84 269 LYS A C 1
ATOM 606 O O . LYS A 1 98 ? 56.544 -2.517 69.521 1.00 45.63 269 LYS A O 1
ATOM 608 N N . ASP A 1 99 ? 55.359 -2.993 71.370 1.00 49.08 270 ASP A N 1
ATOM 609 C CA . GLN A 1 102 ? 53.194 -6.025 74.464 1.00 56.99 273 GLN A CA 1
ATOM 610 C C . GLN A 1 102 ? 54.682 -5.926 74.068 1.00 58.38 273 GLN A C 1
ATOM 611 O O . GLN A 1 102 ? 55.057 -5.067 73.251 1.00 60.89 273 GLN A O 1
ATOM 612 N N . VAL A 1 103 ? 55.512 -6.804 74.653 1.00 51.93 274 VAL A N 1
ATOM 613 C CA . VAL A 1 103 ? 56.985 -6.849 74.388 1.00 48.79 274 VAL A CA 1
ATOM 614 C C . VAL A 1 103 ? 57.533 -8.304 74.246 1.00 41.85 274 VAL A C 1
ATOM 615 O O . VAL A 1 103 ? 57.310 -9.142 75.120 1.00 42.02 274 VAL A O 1
ATOM 619 N N . TRP A 1 104 ? 58.242 -8.571 73.139 1.00 35.77 275 TRP A N 1
ATOM 620 C CA . TRP A 1 104 ? 58.865 -9.881 72.870 1.00 32.56 275 TRP A CA 1
ATOM 621 C C . TRP A 1 104 ? 60.305 -9.702 72.376 1.00 26.57 275 TRP A C 1
ATOM 622 O O . TRP A 1 104 ? 60.704 -8.610 71.980 1.00 25.09 275 TRP A O 1
ATOM 631 N N . LEU A 1 105 ? 61.070 -10.789 72.406 1.00 21.86 276 LEU A N 1
ATOM 632 C CA . LEU A 1 105 ? 62.332 -10.854 71.725 1.00 22.08 276 LEU A CA 1
ATOM 633 C C . LEU A 1 105 ? 62.109 -11.549 70.399 1.00 20.43 276 LEU A C 1
ATOM 634 O O . LEU A 1 105 ? 61.610 -12.671 70.360 1.00 18.82 276 LEU A O 1
ATOM 639 N N . TYR A 1 106 ? 62.524 -10.872 69.329 1.00 17.90 277 TYR A N 1
ATOM 640 C CA . TYR A 1 106 ? 62.286 -11.311 67.969 1.00 18.62 277 TYR A CA 1
ATOM 641 C C . TYR A 1 106 ? 63.528 -11.048 67.126 1.00 17.87 277 TYR A C 1
ATOM 642 O O . TYR A 1 106 ? 64.283 -10.076 67.367 1.00 17.40 277 TYR A O 1
ATOM 651 N N . ALA A 1 107 ? 63.703 -11.890 66.112 1.00 18.53 278 ALA A N 1
ATOM 652 C CA . ALA A 1 107 ? 64.855 -11.847 65.211 1.00 15.87 278 ALA A CA 1
ATOM 653 C C . ALA A 1 107 ? 64.742 -10.721 64.168 1.00 16.12 278 ALA A C 1
ATOM 654 O O . ALA A 1 107 ? 63.647 -10.351 63.755 1.00 15.75 278 ALA A O 1
ATOM 656 N N . GLY A 1 108 ? 65.883 -10.200 63.759 1.00 14.42 279 GLY A N 1
ATOM 657 C CA . GLY A 1 108 ? 65.952 -9.184 62.731 1.00 14.21 279 GLY A CA 1
ATOM 658 C C . GLY A 1 108 ? 67.348 -8.969 62.191 1.00 15.46 279 GLY A C 1
ATOM 659 O O . GLY A 1 108 ? 68.259 -9.807 62.414 1.00 13.86 279 GLY A O 1
ATOM 660 N N . ILE A 1 109 ? 67.489 -7.855 61.451 1.00 13.32 280 ILE A N 1
ATOM 661 C CA . ILE A 1 109 ? 68.718 -7.458 60.795 1.00 14.30 280 ILE A CA 1
ATOM 662 C C . ILE A 1 109 ? 68.991 -6.003 61.189 1.00 13.00 280 ILE A C 1
ATOM 663 O O . ILE A 1 109 ? 68.083 -5.201 61.191 1.00 13.06 280 ILE A O 1
ATOM 668 N N . VAL A 1 110 ? 70.240 -5.663 61.470 1.00 13.68 281 VAL A N 1
ATOM 669 C CA . VAL A 1 110 ? 70.615 -4.277 61.743 1.00 13.75 281 VAL A CA 1
ATOM 670 C C . VAL A 1 110 ? 70.612 -3.543 60.396 1.00 13.39 281 VAL A C 1
ATOM 671 O O . VAL A 1 110 ? 71.334 -3.918 59.462 1.00 13.81 281 VAL A O 1
ATOM 675 N N . ALA A 1 111 ? 69.816 -2.499 60.319 1.00 12.89 282 ALA A N 1
ATOM 676 C CA . ALA A 1 111 ? 69.664 -1.726 59.079 1.00 13.22 282 ALA A CA 1
ATOM 677 C C . ALA A 1 111 ? 70.397 -0.417 59.124 1.00 13.45 282 ALA A C 1
ATOM 678 O O . ALA A 1 111 ? 70.603 0.207 58.085 1.00 13.88 282 ALA A O 1
ATOM 680 N N . GLU A 1 112 ? 70.761 0.019 60.322 1.00 14.58 283 GLU A N 1
ATOM 681 C CA . GLU A 1 112 ? 71.418 1.324 60.522 1.00 15.34 283 GLU A CA 1
ATOM 682 C C . GLU A 1 112 ? 72.065 1.290 61.916 1.00 15.25 283 GLU A C 1
ATOM 683 O O . GLU A 1 112 ? 71.449 0.784 62.869 1.00 13.49 283 GLU A O 1
ATOM 689 N N . THR A 1 113 ? 73.307 1.776 62.036 1.00 14.80 284 THR A N 1
ATOM 690 C CA . THR A 1 113 ? 74.011 1.795 63.322 1.00 15.70 284 THR A CA 1
ATOM 691 C C . THR A 1 113 ? 73.894 3.186 63.970 1.00 15.41 284 THR A C 1
ATOM 692 O O . THR A 1 113 ? 73.549 4.143 63.294 1.00 17.22 284 THR A O 1
ATOM 696 N N . PRO A 1 114 ? 74.171 3.299 65.267 1.00 17.51 285 PRO A N 1
ATOM 697 C CA . PRO A 1 114 ? 74.081 4.596 65.978 1.00 18.22 285 PRO A CA 1
ATOM 698 C C . PRO A 1 114 ? 74.809 5.760 65.303 1.00 18.83 285 PRO A C 1
ATOM 699 O O . PRO A 1 114 ? 75.957 5.622 64.887 1.00 18.40 285 PRO A O 1
ATOM 703 N N . ASN A 1 115 ? 74.107 6.872 65.142 1.00 19.08 286 ASN A N 1
ATOM 704 C CA . ASN A 1 115 ? 74.675 8.106 64.635 1.00 19.45 286 ASN A CA 1
ATOM 705 C C . ASN A 1 115 ? 73.914 9.286 65.236 1.00 23.31 286 ASN A C 1
ATOM 706 O O . ASN A 1 115 ? 72.988 9.072 66.022 1.00 23.91 286 ASN A O 1
ATOM 711 N N . VAL A 1 116 ? 74.284 10.517 64.873 1.00 28.98 287 VAL A N 1
ATOM 712 C CA . VAL A 1 116 ? 73.574 11.705 65.406 1.00 32.94 287 VAL A CA 1
ATOM 713 C C . VAL A 1 116 ? 72.129 11.797 64.851 1.00 30.33 287 VAL A C 1
ATOM 714 O O . VAL A 1 116 ? 71.193 12.015 65.614 1.00 33.60 287 VAL A O 1
ATOM 718 N N . LYS A 1 117 ? 71.948 11.568 63.548 1.00 32.91 288 LYS A N 1
ATOM 719 C CA . LYS A 1 117 ? 70.617 11.645 62.940 1.00 30.59 288 LYS A CA 1
ATOM 720 C C . LYS A 1 117 ? 69.578 10.702 63.610 1.00 27.59 288 LYS A C 1
ATOM 721 O O . LYS A 1 117 ? 68.427 11.082 63.743 1.00 25.52 288 LYS A O 1
ATOM 727 N N . ASN A 1 118 ? 69.998 9.521 64.093 1.00 24.70 289 ASN A N 1
ATOM 728 C CA . ASN A 1 118 ? 69.060 8.590 64.801 1.00 22.09 289 ASN A CA 1
ATOM 729 C C . ASN A 1 118 ? 69.158 8.580 66.339 1.00 21.84 289 ASN A C 1
ATOM 730 O O . ASN A 1 118 ? 68.616 7.694 66.999 1.00 19.82 289 ASN A O 1
ATOM 735 N N . LYS A 1 119 ? 69.841 9.567 66.910 1.00 26.28 290 LYS A N 1
ATOM 736 C CA . LYS A 1 119 ? 70.036 9.633 68.359 1.00 26.36 290 LYS A CA 1
ATOM 737 C C . LYS A 1 119 ? 70.677 8.374 68.921 1.00 22.97 290 LYS A C 1
ATOM 738 O O . LYS A 1 119 ? 70.261 7.861 69.936 1.00 22.05 290 LYS A O 1
ATOM 747 N N . LEU A 1 120 ? 71.724 7.905 68.238 1.00 22.45 291 LEU A N 1
ATOM 748 C CA . LEU A 1 120 ? 72.540 6.778 68.698 1.00 20.92 291 LEU A CA 1
ATOM 749 C C . LEU A 1 120 ? 71.782 5.489 68.920 1.00 19.88 291 LEU A C 1
ATOM 750 O O . LEU A 1 120 ? 72.038 4.753 69.887 1.00 18.14 291 LEU A O 1
ATOM 755 N N . ARG A 1 121 ? 70.866 5.174 67.994 1.00 19.34 292 ARG A N 1
ATOM 756 C CA . ARG A 1 121 ? 70.079 3.932 68.099 1.00 17.55 292 ARG A CA 1
ATOM 757 C C . ARG A 1 121 ? 70.379 3.037 66.925 1.00 16.96 292 ARG A C 1
ATOM 758 O O . ARG A 1 121 ? 70.976 3.481 65.951 1.00 16.06 292 ARG A O 1
ATOM 766 N N . PHE A 1 122 ? 69.996 1.772 67.061 1.00 16.73 293 PHE A N 1
ATOM 767 C CA . PHE A 1 122 ? 70.058 0.790 65.965 1.00 17.23 293 PHE A CA 1
ATOM 768 C C . PHE A 1 122 ? 68.687 0.692 65.291 1.00 16.04 293 PHE A C 1
ATOM 769 O O . PHE A 1 122 ? 67.665 0.489 65.982 1.00 15.51 293 PHE A O 1
ATOM 777 N N . LEU A 1 123 ? 68.640 0.833 63.955 1.00 15.00 294 LEU A N 1
ATOM 778 C CA . LEU A 1 123 ? 67.395 0.541 63.221 1.00 13.23 294 LEU A CA 1
ATOM 779 C C . LEU A 1 123 ? 67.341 -0.934 62.950 1.00 12.96 294 LEU A C 1
ATOM 780 O O . LEU A 1 123 ? 68.278 -1.486 62.397 1.00 13.58 294 LEU A O 1
ATOM 785 N N . ILE A 1 124 ? 66.247 -1.570 63.339 1.00 12.77 295 ILE A N 1
ATOM 786 C CA . ILE A 1 124 ? 66.077 -3.011 63.139 1.00 12.67 295 ILE A CA 1
ATOM 787 C C . ILE A 1 124 ? 64.975 -3.280 62.163 1.00 13.70 295 ILE A C 1
ATOM 788 O O . ILE A 1 124 ? 63.871 -2.781 62.314 1.00 13.75 295 ILE A O 1
ATOM 793 N N . PHE A 1 125 ? 65.274 -4.102 61.165 1.00 14.00 296 PHE A N 1
ATOM 794 C CA . PHE A 1 125 ? 64.274 -4.632 60.285 1.00 13.33 296 PHE A CA 1
ATOM 795 C C . PHE A 1 125 ? 64.022 -6.080 60.766 1.00 13.98 296 PHE A C 1
ATOM 796 O O . PHE A 1 125 ? 64.852 -6.972 60.559 1.00 13.40 296 PHE A O 1
ATOM 804 N N . PHE A 1 126 ? 62.874 -6.304 61.392 1.00 14.29 297 PHE A N 1
ATOM 805 C CA . PHE A 1 126 ? 62.536 -7.631 61.910 1.00 15.34 297 PHE A CA 1
ATOM 806 C C . PHE A 1 126 ? 62.132 -8.597 60.813 1.00 14.54 297 PHE A C 1
ATOM 807 O O . PHE A 1 126 ? 61.697 -8.194 59.704 1.00 14.32 297 PHE A O 1
ATOM 815 N N . ASP A 1 127 ? 62.255 -9.876 61.130 1.00 14.02 298 ASP A N 1
ATOM 816 C CA . ASP A 1 127 ? 61.941 -10.984 60.179 1.00 14.33 298 ASP A CA 1
ATOM 817 C C . ASP A 1 127 ? 60.534 -10.984 59.560 1.00 15.78 298 ASP A C 1
ATOM 818 O O . ASP A 1 127 ? 60.338 -11.526 58.457 1.00 16.38 298 ASP A O 1
ATOM 823 N N . ASP A 1 128 ? 59.570 -10.404 60.275 1.00 16.72 299 ASP A N 1
ATOM 824 C CA . ASP A 1 128 ? 58.181 -10.322 59.810 1.00 16.91 299 ASP A CA 1
ATOM 825 C C . ASP A 1 128 ? 57.879 -9.060 59.004 1.00 17.06 299 ASP A C 1
ATOM 826 O O . ASP A 1 128 ? 56.760 -8.904 58.552 1.00 18.58 299 ASP A O 1
ATOM 831 N N . GLY A 1 129 ? 58.861 -8.161 58.857 1.00 15.48 300 GLY A N 1
ATOM 832 C CA . GLY A 1 129 ? 58.695 -6.895 58.096 1.00 16.44 300 GLY A CA 1
ATOM 833 C C . GLY A 1 129 ? 58.582 -5.625 58.931 1.00 16.15 300 GLY A C 1
ATOM 834 O O . GLY A 1 129 ? 58.653 -4.488 58.389 1.00 15.22 300 GLY A O 1
ATOM 835 N N . TYR A 1 130 ? 58.423 -5.805 60.243 1.00 15.57 301 TYR A N 1
ATOM 836 C CA . TYR A 1 130 ? 58.334 -4.701 61.209 1.00 15.48 301 TYR A CA 1
ATOM 837 C C . TYR A 1 130 ? 59.661 -3.959 61.310 1.00 15.66 301 TYR A C 1
ATOM 838 O O . TYR A 1 130 ? 60.742 -4.553 61.107 1.00 15.45 301 TYR A O 1
ATOM 847 N N . ALA A 1 131 ? 59.588 -2.657 61.592 1.00 13.90 302 ALA A N 1
ATOM 848 C CA . ALA A 1 131 ? 60.774 -1.844 61.756 1.00 14.33 302 ALA A CA 1
ATOM 849 C C . ALA A 1 131 ? 60.648 -1.002 63.022 1.00 13.72 302 ALA A C 1
ATOM 850 O O . ALA A 1 131 ? 59.554 -0.511 63.373 1.00 13.76 302 ALA A O 1
ATOM 852 N N . SER A 1 132 ? 61.759 -0.844 63.703 1.00 13.24 303 SER A N 1
ATOM 853 C CA A SER A 1 132 ? 61.841 0.081 64.852 0.50 13.02 303 SER A CA 1
ATOM 854 C CA B SER A 1 132 ? 61.836 0.026 64.889 0.50 13.68 303 SER A CA 1
ATOM 855 C C . SER A 1 132 ? 63.278 0.381 65.186 1.00 13.03 303 SER A C 1
ATOM 856 O O . SER A 1 132 ? 64.216 -0.390 64.799 1.00 13.30 303 SER A O 1
ATOM 861 N N . TYR A 1 133 ? 63.462 1.526 65.853 1.00 12.92 304 TYR A N 1
ATOM 862 C CA . TYR A 1 133 ? 64.731 1.884 66.495 1.00 14.52 304 TYR A CA 1
ATOM 863 C C . TYR A 1 133 ? 64.804 1.267 67.893 1.00 15.92 304 TYR A C 1
ATOM 864 O O . TYR A 1 133 ? 63.837 1.349 68.657 1.00 16.50 304 TYR A O 1
ATOM 873 N N . VAL A 1 134 ? 65.965 0.701 68.238 1.00 15.90 305 VAL A N 1
ATOM 874 C CA . VAL A 1 134 ? 66.207 0.139 69.581 1.00 16.32 305 VAL A CA 1
ATOM 875 C C . VAL A 1 134 ? 67.547 0.620 70.139 1.00 17.35 305 VAL A C 1
ATOM 876 O O . VAL A 1 134 ? 68.425 1.023 69.388 1.00 17.72 305 VAL A O 1
ATOM 880 N N . THR A 1 135 ? 67.702 0.559 71.467 1.00 18.66 306 THR A N 1
ATOM 881 C CA . THR A 1 135 ? 68.942 0.963 72.110 1.00 19.35 306 THR A CA 1
ATOM 882 C C . THR A 1 135 ? 69.936 -0.202 72.140 1.00 20.97 306 THR A C 1
ATOM 883 O O . THR A 1 135 ? 69.565 -1.357 71.896 1.00 18.24 306 THR A O 1
ATOM 887 N N . GLN A 1 136 ? 71.191 0.094 72.485 1.00 22.69 307 GLN A N 1
ATOM 888 C CA . GLN A 1 136 ? 72.213 -0.952 72.598 1.00 27.42 307 GLN A CA 1
ATOM 889 C C . GLN A 1 136 ? 71.854 -2.029 73.615 1.00 25.22 307 GLN A C 1
ATOM 890 O O . GLN A 1 136 ? 72.164 -3.193 73.409 1.00 28.71 307 GLN A O 1
ATOM 893 N N . SER A 1 137 ? 71.151 -1.661 74.678 1.00 23.86 308 SER A N 1
ATOM 894 C CA . SER A 1 137 ? 70.747 -2.643 75.704 1.00 27.56 308 SER A CA 1
ATOM 895 C C . SER A 1 137 ? 69.470 -3.445 75.340 1.00 25.53 308 SER A C 1
ATOM 896 O O . SER A 1 137 ? 68.917 -4.165 76.189 1.00 25.44 308 SER A O 1
ATOM 899 N N . GLU A 1 138 ? 68.987 -3.297 74.102 1.00 24.14 309 GLU A N 1
ATOM 900 C CA . GLU A 1 138 ? 67.816 -4.002 73.628 1.00 21.24 309 GLU A CA 1
ATOM 901 C C . GLU A 1 138 ? 68.097 -4.979 72.475 1.00 20.18 309 GLU A C 1
ATOM 902 O O . GLU A 1 138 ? 67.160 -5.475 71.866 1.00 18.62 309 GLU A O 1
ATOM 908 N N A LEU A 1 139 ? 69.355 -5.262 72.178 0.50 19.40 310 LEU A N 1
ATOM 909 N N B LEU A 1 139 ? 69.383 -5.247 72.226 0.50 20.49 310 LEU A N 1
ATOM 910 C CA A LEU A 1 139 ? 69.653 -6.237 71.148 0.50 20.56 310 LEU A CA 1
ATOM 911 C CA B LEU A 1 139 ? 69.859 -6.103 71.142 0.50 22.39 310 LEU A CA 1
ATOM 912 C C A LEU A 1 139 ? 70.799 -7.157 71.538 0.50 22.06 310 LEU A C 1
ATOM 913 C C B LEU A 1 139 ? 70.642 -7.264 71.714 0.50 23.46 310 LEU A C 1
ATOM 914 O O A LEU A 1 139 ? 71.657 -6.809 72.362 0.50 22.72 310 LEU A O 1
ATOM 915 O O B LEU A 1 139 ? 71.072 -7.214 72.881 0.50 24.58 310 LEU A O 1
ATOM 924 N N . TYR A 1 140 ? 70.783 -8.332 70.920 1.00 21.91 311 TYR A N 1
ATOM 925 C CA . TYR A 1 140 ? 71.614 -9.480 71.292 1.00 22.02 311 TYR A CA 1
ATOM 926 C C . TYR A 1 140 ? 72.109 -10.093 70.008 1.00 20.59 311 TYR A C 1
ATOM 927 O O . TYR A 1 140 ? 71.290 -10.375 69.113 1.00 20.42 311 TYR A O 1
ATOM 936 N N . PRO A 1 141 ? 73.437 -10.292 69.871 1.00 21.84 312 PRO A N 1
ATOM 937 C CA . PRO A 1 141 ? 73.922 -10.874 68.611 1.00 19.78 312 PRO A CA 1
ATOM 938 C C . PRO A 1 141 ? 73.614 -12.382 68.504 1.00 20.14 312 PRO A C 1
ATOM 939 O O . PRO A 1 141 ? 73.745 -13.121 69.491 1.00 19.10 312 PRO A O 1
ATOM 943 N N . ILE A 1 142 ? 73.182 -12.821 67.316 1.00 18.73 313 ILE A N 1
ATOM 944 C CA . ILE A 1 142 ? 72.912 -14.240 67.061 1.00 17.16 313 ILE A CA 1
ATOM 945 C C . ILE A 1 142 ? 74.275 -14.976 66.990 1.00 16.56 313 ILE A C 1
ATOM 946 O O . ILE A 1 142 ? 75.263 -14.452 66.473 1.00 14.81 313 ILE A O 1
ATOM 951 N N . CYS A 1 143 ? 74.325 -16.176 67.552 1.00 17.60 314 CYS A N 1
ATOM 952 C CA . CYS A 1 143 ? 75.611 -16.834 67.809 1.00 17.61 314 CYS A CA 1
ATOM 953 C C . CYS A 1 143 ? 76.359 -17.196 66.497 1.00 17.06 314 CYS A C 1
ATOM 954 O O . CYS A 1 143 ? 77.522 -16.860 66.319 1.00 19.74 314 CYS A O 1
ATOM 957 N N . ARG A 1 144 ? 75.672 -17.879 65.591 1.00 18.04 315 ARG A N 1
ATOM 958 C CA . ARG A 1 144 ? 76.261 -18.331 64.336 1.00 17.19 315 ARG A CA 1
ATOM 959 C C . ARG A 1 144 ? 75.339 -17.966 63.163 1.00 17.32 315 ARG A C 1
ATOM 960 O O . ARG A 1 144 ? 74.668 -18.813 62.605 1.00 16.75 315 ARG A O 1
ATOM 968 N N . PRO A 1 145 ? 75.326 -16.686 62.778 1.00 19.66 316 PRO A N 1
ATOM 969 C CA . PRO A 1 145 ? 74.494 -16.309 61.621 1.00 20.93 316 PRO A CA 1
ATOM 970 C C . PRO A 1 145 ? 75.024 -16.889 60.324 1.00 20.19 316 PRO A C 1
ATOM 971 O O . PRO A 1 145 ? 76.210 -17.201 60.223 1.00 20.22 316 PRO A O 1
ATOM 975 N N . LEU A 1 146 ? 74.154 -17.035 59.343 1.00 19.52 317 LEU A N 1
ATOM 976 C CA . LEU A 1 146 ? 74.592 -17.442 58.002 1.00 19.79 317 LEU A CA 1
ATOM 977 C C . LEU A 1 146 ? 75.428 -16.336 57.364 1.00 20.18 317 LEU A C 1
ATOM 978 O O . LEU A 1 146 ? 75.242 -15.127 57.653 1.00 19.12 317 LEU A O 1
ATOM 983 N N . LYS A 1 147 ? 76.359 -16.743 56.511 1.00 19.90 318 LYS A N 1
ATOM 984 C CA . LYS A 1 147 ? 77.304 -15.832 55.900 1.00 20.75 318 LYS A CA 1
ATOM 985 C C . LYS A 1 147 ? 76.571 -14.759 55.140 1.00 20.38 318 LYS A C 1
ATOM 986 O O . LYS A 1 147 ? 76.926 -13.585 55.251 1.00 18.93 318 LYS A O 1
ATOM 992 N N . LYS A 1 148 ? 75.536 -15.157 54.379 1.00 19.11 319 LYS A N 1
ATOM 993 C CA . LYS A 1 148 ? 74.567 -14.216 53.830 1.00 18.42 319 LYS A CA 1
ATOM 994 C C . LYS A 1 148 ? 73.428 -14.226 54.847 1.00 17.98 319 LYS A C 1
ATOM 995 O O . LYS A 1 148 ? 72.682 -15.214 54.960 1.00 16.55 319 LYS A O 1
ATOM 1001 N N . THR A 1 149 ? 73.338 -13.152 55.631 1.00 16.39 320 THR A N 1
ATOM 1002 C CA . THR A 1 149 ? 72.589 -13.177 56.891 1.00 16.25 320 THR A CA 1
ATOM 1003 C C . THR A 1 149 ? 71.099 -13.287 56.718 1.00 15.62 320 THR A C 1
ATOM 1004 O O . THR A 1 149 ? 70.431 -13.768 57.592 1.00 17.15 320 THR A O 1
ATOM 1008 N N . TRP A 1 150 ? 70.602 -12.843 55.570 1.00 16.81 321 TRP A N 1
ATOM 1009 C CA . TRP A 1 150 ? 69.159 -12.909 55.186 1.00 16.17 321 TRP A CA 1
ATOM 1010 C C . TRP A 1 150 ? 68.648 -14.302 54.758 1.00 15.01 321 TRP A C 1
ATOM 1011 O O . TRP A 1 150 ? 67.438 -14.515 54.647 1.00 14.86 321 TRP A O 1
ATOM 1022 N N . GLU A 1 151 ? 69.549 -15.238 54.529 1.00 15.05 322 GLU A N 1
ATOM 1023 C CA . GLU A 1 151 ? 69.154 -16.557 53.962 1.00 16.63 322 GLU A CA 1
ATOM 1024 C C . GLU A 1 151 ? 68.342 -17.447 54.900 1.00 17.19 322 GLU A C 1
ATOM 1025 O O . GLU A 1 151 ? 67.810 -18.462 54.466 1.00 17.00 322 GLU A O 1
ATOM 1031 N N . ASP A 1 152 ? 68.243 -17.080 56.181 1.00 17.13 323 ASP A N 1
ATOM 1032 C CA . ASP A 1 152 ? 67.370 -17.793 57.113 1.00 18.07 323 ASP A CA 1
ATOM 1033 C C . ASP A 1 152 ? 66.082 -17.040 57.418 1.00 17.81 323 ASP A C 1
ATOM 1034 O O . ASP A 1 152 ? 65.392 -17.389 58.380 1.00 18.05 323 ASP A O 1
ATOM 1039 N N . ILE A 1 153 ? 65.761 -16.014 56.625 1.00 16.59 324 ILE A N 1
ATOM 1040 C CA . ILE A 1 153 ? 64.501 -15.289 56.804 1.00 16.23 324 ILE A CA 1
ATOM 1041 C C . ILE A 1 153 ? 63.413 -16.074 56.056 1.00 17.31 324 ILE A C 1
ATOM 1042 O O . ILE A 1 153 ? 63.479 -16.217 54.823 1.00 16.65 324 ILE A O 1
ATOM 1047 N N . GLU A 1 154 ? 62.420 -16.569 56.801 1.00 19.70 325 GLU A N 1
ATOM 1048 C CA . GLU A 1 154 ? 61.380 -17.439 56.245 1.00 23.89 325 GLU A CA 1
ATOM 1049 C C . GLU A 1 154 ? 60.503 -16.741 55.206 1.00 23.37 325 GLU A C 1
ATOM 1050 O O . GLU A 1 154 ? 60.203 -17.315 54.176 1.00 22.62 325 GLU A O 1
ATOM 1056 N N . ASP A 1 155 ? 60.073 -15.526 55.508 1.00 22.47 326 ASP A N 1
ATOM 1057 C CA . ASP A 1 155 ? 59.120 -14.820 54.655 1.00 24.27 326 ASP A CA 1
ATOM 1058 C C . ASP A 1 155 ? 59.889 -14.328 53.434 1.00 23.38 326 ASP A C 1
ATOM 1059 O O . ASP A 1 155 ? 60.851 -13.569 53.576 1.00 19.96 326 ASP A O 1
ATOM 1064 N N . ILE A 1 156 ? 59.472 -14.771 52.245 1.00 22.76 327 ILE A N 1
ATOM 1065 C CA . ILE A 1 156 ? 60.259 -14.535 51.023 1.00 24.19 327 ILE A CA 1
ATOM 1066 C C . ILE A 1 156 ? 60.306 -13.055 50.613 1.00 22.88 327 ILE A C 1
ATOM 1067 O O . ILE A 1 156 ? 61.345 -12.598 50.149 1.00 21.64 327 ILE A O 1
ATOM 1072 N N . SER A 1 157 ? 59.224 -12.306 50.810 1.00 22.24 328 SER A N 1
ATOM 1073 C CA . SER A 1 157 ? 59.249 -10.871 50.478 1.00 22.59 328 SER A CA 1
ATOM 1074 C C . SER A 1 157 ? 60.203 -10.073 51.422 1.00 20.83 328 SER A C 1
ATOM 1075 O O . SER A 1 157 ? 60.875 -9.132 51.007 1.00 17.58 328 SER A O 1
ATOM 1078 N N . CYS A 1 158 ? 60.227 -10.465 52.689 1.00 20.00 329 CYS A N 1
ATOM 1079 C CA . CYS A 1 158 ? 61.191 -9.955 53.670 1.00 18.40 329 CYS A CA 1
ATOM 1080 C C . CYS A 1 158 ? 62.619 -10.335 53.298 1.00 16.37 329 CYS A C 1
ATOM 1081 O O . CYS A 1 158 ? 63.494 -9.496 53.268 1.00 15.67 329 CYS A O 1
ATOM 1084 N N . ARG A 1 159 ? 62.821 -11.598 52.988 1.00 16.23 330 ARG A N 1
ATOM 1085 C CA . ARG A 1 159 ? 64.133 -12.124 52.623 1.00 17.81 330 ARG A CA 1
ATOM 1086 C C . ARG A 1 159 ? 64.710 -11.367 51.431 1.00 17.17 330 ARG A C 1
ATOM 1087 O O . ARG A 1 159 ? 65.867 -10.936 51.445 1.00 15.44 330 ARG A O 1
ATOM 1095 N N . ASP A 1 160 ? 63.901 -11.234 50.391 1.00 16.89 331 ASP A N 1
ATOM 1096 C CA . ASP A 1 160 ? 64.315 -10.499 49.192 1.00 17.51 331 ASP A CA 1
ATOM 1097 C C . ASP A 1 160 ? 64.601 -9.032 49.483 1.00 15.14 331 ASP A C 1
ATOM 1098 O O . ASP A 1 160 ? 65.596 -8.489 48.996 1.00 14.93 331 ASP A O 1
ATOM 1103 N N . PHE A 1 161 ? 63.729 -8.385 50.247 1.00 15.35 332 PHE A N 1
ATOM 1104 C CA . PHE A 1 161 ? 6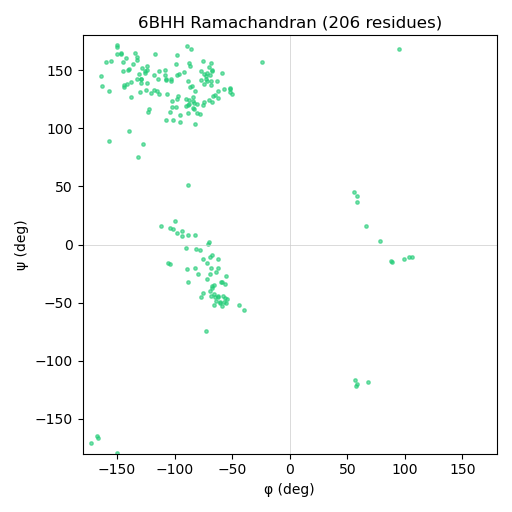3.958 -6.985 50.603 1.00 15.62 332 PHE A CA 1
ATOM 1105 C C . PHE A 1 161 ? 65.303 -6.773 51.300 1.00 14.64 332 PHE A C 1
ATOM 1106 O O . PHE A 1 161 ? 66.077 -5.831 50.945 1.00 13.61 332 PHE A O 1
ATOM 1114 N N . ILE A 1 162 ? 65.603 -7.637 52.271 1.00 14.51 333 ILE A N 1
ATOM 1115 C CA . ILE A 1 162 ? 66.838 -7.483 53.053 1.00 14.14 333 ILE A CA 1
ATOM 1116 C C . ILE A 1 162 ? 68.070 -7.699 52.182 1.00 12.67 333 I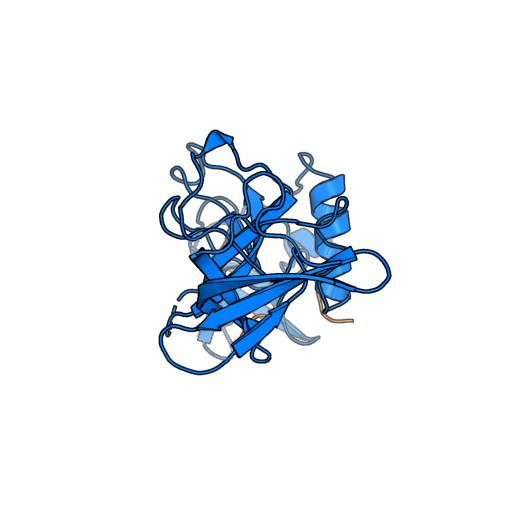LE A C 1
ATOM 1117 O O . ILE A 1 162 ? 69.053 -6.953 52.314 1.00 12.45 333 ILE A O 1
ATOM 1122 N N . GLU A 1 163 ? 68.041 -8.707 51.309 1.00 13.81 334 GLU A N 1
ATOM 1123 C CA . GLU A 1 163 ? 69.164 -8.963 50.407 1.00 16.77 334 GLU A CA 1
ATOM 1124 C C . GLU A 1 163 ? 69.466 -7.714 49.603 1.00 16.54 334 GLU A C 1
ATOM 1125 O O . GLU A 1 163 ? 70.626 -7.281 49.517 1.00 16.54 334 GLU A O 1
ATOM 1131 N N . GLU A 1 164 ? 68.415 -7.165 49.009 1.00 17.39 335 GLU A N 1
ATOM 1132 C CA . GLU A 1 164 ? 68.535 -5.954 48.183 1.00 18.80 335 GLU A CA 1
ATOM 1133 C C . GLU A 1 164 ? 69.068 -4.779 49.016 1.00 17.25 335 GLU A C 1
ATOM 1134 O O . GLU A 1 164 ? 70.023 -4.110 48.606 1.00 16.50 335 GLU A O 1
ATOM 1140 N N . TYR A 1 165 ? 68.454 -4.555 50.179 1.00 15.90 336 TYR A N 1
ATOM 1141 C CA . TYR A 1 165 ? 68.833 -3.447 51.068 1.00 15.84 336 TYR A CA 1
ATOM 1142 C C . TYR A 1 165 ? 70.301 -3.557 51.527 1.00 15.60 336 TYR A C 1
ATOM 1143 O O . TYR A 1 165 ? 71.042 -2.605 51.431 1.00 15.08 336 TYR A O 1
ATOM 1152 N N . VAL A 1 166 ? 70.699 -4.722 52.025 1.00 14.71 337 VAL A N 1
ATOM 1153 C CA . VAL A 1 166 ? 72.066 -4.929 52.513 1.00 16.20 337 VAL A CA 1
ATOM 1154 C C . VAL A 1 166 ? 73.094 -4.756 51.388 1.00 16.91 337 VAL A C 1
ATOM 1155 O O . VAL A 1 166 ? 74.125 -4.061 51.561 1.00 17.40 337 VAL A O 1
ATOM 1159 N N . THR A 1 167 ? 72.795 -5.348 50.240 1.00 18.16 338 THR A N 1
ATOM 1160 C CA . THR A 1 167 ? 73.672 -5.298 49.081 1.00 19.26 338 THR A CA 1
ATOM 1161 C C . THR A 1 167 ? 73.814 -3.884 48.515 1.00 19.93 338 THR A C 1
ATOM 1162 O O . THR A 1 167 ? 74.888 -3.517 48.043 1.00 20.34 338 THR A O 1
ATOM 1166 N N . ALA A 1 168 ? 72.756 -3.090 48.572 1.00 19.28 339 ALA A N 1
ATOM 1167 C CA . ALA A 1 168 ? 72.797 -1.718 48.028 1.00 19.32 339 ALA A CA 1
ATOM 1168 C C . ALA A 1 168 ? 73.418 -0.696 48.997 1.00 19.34 339 ALA A C 1
ATOM 1169 O O . ALA A 1 168 ? 73.850 0.370 48.571 1.00 17.94 339 ALA A O 1
ATOM 1171 N N . TYR A 1 169 ? 73.445 -1.027 50.288 1.00 18.85 340 TYR A N 1
ATOM 1172 C CA . TYR A 1 169 ? 74.000 -0.166 51.327 1.00 17.80 340 TYR A CA 1
ATOM 1173 C C . TYR A 1 169 ? 75.433 0.295 50.948 1.00 19.22 340 TYR A C 1
ATOM 1174 O O . TYR A 1 169 ? 76.235 -0.542 50.582 1.00 21.14 340 TYR A O 1
ATOM 1183 N N . PRO A 1 170 ? 75.772 1.586 51.037 1.00 19.17 341 PRO A N 1
ATOM 1184 C CA . PRO A 1 170 ? 75.013 2.649 51.709 1.00 18.27 341 PRO A CA 1
ATOM 1185 C C . PRO A 1 170 ? 74.166 3.537 50.801 1.00 19.98 341 PRO A C 1
ATOM 1186 O O . PRO A 1 170 ? 73.791 4.632 51.210 1.00 17.62 341 PRO A O 1
ATOM 1190 N N . ASN A 1 171 ? 73.844 3.075 49.597 1.00 18.18 342 ASN A N 1
ATOM 1191 C CA . ASN A 1 171 ? 73.042 3.835 48.678 1.00 21.66 342 ASN A CA 1
ATOM 1192 C C . ASN A 1 171 ? 71.573 3.614 49.086 1.00 20.09 342 ASN A C 1
ATOM 1193 O O . ASN A 1 171 ? 71.005 2.563 48.797 1.00 21.10 342 ASN A O 1
ATOM 1198 N N . ARG A 1 172 ? 70.986 4.614 49.746 1.00 18.14 343 ARG A N 1
ATOM 1199 C CA . ARG A 1 172 ? 69.619 4.524 50.324 1.00 18.25 343 ARG A CA 1
ATOM 1200 C C . ARG A 1 172 ? 68.758 5.701 49.855 1.00 17.04 343 ARG A C 1
ATOM 1201 O O . ARG A 1 172 ? 68.682 6.725 50.533 1.00 18.75 343 ARG A O 1
ATOM 1209 N N . PRO A 1 173 ? 68.126 5.569 48.698 1.00 18.43 344 PRO A N 1
ATOM 1210 C CA . PRO A 1 173 ? 67.196 6.601 48.267 1.00 20.02 344 PRO A CA 1
ATOM 1211 C C . PRO A 1 173 ? 66.051 6.702 49.258 1.00 18.60 344 PRO A C 1
ATOM 1212 O O . PRO A 1 173 ? 65.465 5.689 49.590 1.00 16.60 344 PRO A O 1
ATOM 1216 N N . MET A 1 174 ? 65.798 7.897 49.780 1.00 18.47 345 MET A N 1
ATOM 1217 C CA . MET A 1 174 ? 64.643 8.130 50.658 1.00 18.79 345 MET A CA 1
ATOM 1218 C C . MET A 1 174 ? 63.897 9.369 50.250 1.00 20.52 345 MET A C 1
ATOM 1219 O O . MET A 1 174 ? 64.450 10.240 49.590 1.00 21.05 345 MET A O 1
ATOM 1224 N N . VAL A 1 175 ? 62.647 9.474 50.699 1.00 20.52 346 VAL A N 1
ATOM 1225 C CA . VAL A 1 175 ? 61.899 10.721 50.513 1.00 21.22 346 VAL A CA 1
ATOM 1226 C C . VAL A 1 175 ? 61.924 11.592 51.734 1.00 18.80 346 VAL A C 1
ATOM 1227 O O . VAL A 1 175 ? 61.944 11.102 52.865 1.00 17.41 346 VAL A O 1
ATOM 1231 N N . LEU A 1 176 ? 61.934 12.902 51.495 1.00 18.99 347 LEU A N 1
ATOM 1232 C CA . LEU A 1 176 ? 61.814 13.875 52.561 1.00 19.05 347 LEU A CA 1
ATOM 1233 C C . LEU A 1 176 ? 60.340 14.126 52.765 1.00 17.81 347 LEU A C 1
ATOM 1234 O O . LEU A 1 176 ? 59.636 14.557 51.838 1.00 16.99 347 LEU A O 1
ATOM 1239 N N . LEU A 1 177 ? 59.881 13.846 53.974 1.00 17.08 348 LEU A N 1
ATOM 1240 C CA . LEU A 1 177 ? 58.487 14.034 54.382 1.00 17.23 348 LEU A CA 1
ATOM 1241 C C . LEU A 1 177 ? 58.462 14.888 55.630 1.00 16.46 348 LEU A C 1
ATOM 1242 O O . LEU A 1 177 ? 59.408 14.860 56.423 1.00 16.76 348 LEU A O 1
ATOM 1247 N N . LYS A 1 178 ? 57.388 15.664 55.776 1.00 16.90 349 LYS A N 1
ATOM 1248 C CA . LYS A 1 178 ? 57.180 16.570 56.895 1.00 18.50 349 LYS A CA 1
ATOM 1249 C C . LYS A 1 178 ? 55.864 16.267 57.610 1.00 17.98 349 LYS A C 1
ATOM 1250 O O . LYS A 1 178 ? 54.932 15.839 56.987 1.00 16.35 349 LYS A O 1
ATOM 1253 N N . SER A 1 179 ? 55.803 16.536 58.928 1.00 20.37 350 SER A N 1
ATOM 1254 C CA . SER A 1 179 ? 54.571 16.420 59.732 1.00 21.36 350 SER A CA 1
ATOM 1255 C C . SER A 1 179 ? 53.454 17.179 59.104 1.00 19.36 350 SER A C 1
ATOM 1256 O O . SER A 1 179 ? 53.669 18.304 58.663 1.00 19.52 350 SER A O 1
ATOM 1259 N N . GLY A 1 180 ? 52.270 16.566 59.032 1.00 18.20 351 GLY A N 1
ATOM 1260 C CA . GLY A 1 180 ? 51.093 17.168 58.393 1.00 17.76 351 GLY A CA 1
ATOM 1261 C C . GLY A 1 180 ? 50.960 16.909 56.874 1.00 18.57 351 GLY A C 1
ATOM 1262 O O . GLY A 1 180 ? 49.900 17.157 56.289 1.00 19.35 351 GLY A O 1
ATOM 1263 N N . GLN A 1 181 ? 52.026 16.427 56.229 1.00 16.79 352 GLN A N 1
ATOM 1264 C CA . GLN A 1 181 ? 51.998 16.134 54.799 1.00 15.82 352 GLN A CA 1
ATOM 1265 C C . GLN A 1 181 ? 51.064 14.938 54.539 1.00 15.11 352 GLN A C 1
ATOM 1266 O O . GLN A 1 181 ? 51.045 13.977 55.331 1.00 13.05 352 GLN A O 1
ATOM 1272 N N . LEU A 1 182 ? 50.297 15.016 53.441 1.00 15.06 353 LEU A N 1
ATOM 1273 C CA . LEU A 1 182 ? 49.316 13.983 53.053 1.00 15.91 353 LEU A CA 1
ATOM 1274 C C . LEU A 1 182 ? 49.873 13.215 51.881 1.00 14.77 353 LEU A C 1
ATOM 1275 O O . LEU A 1 182 ? 50.315 13.814 50.893 1.00 14.58 353 LEU A O 1
ATOM 1280 N N . ILE A 1 183 ? 49.866 11.904 51.993 1.00 13.55 354 ILE A N 1
ATOM 1281 C CA . ILE A 1 183 ? 50.328 11.022 50.944 1.00 14.42 354 ILE A CA 1
ATOM 1282 C C . ILE A 1 183 ? 49.509 9.732 50.955 1.00 13.78 354 ILE A C 1
ATOM 1283 O O . ILE A 1 183 ? 48.835 9.439 51.932 1.00 14.63 354 ILE A O 1
ATOM 1288 N N . LYS A 1 184 ? 49.597 8.975 49.877 1.00 13.13 355 LYS A N 1
ATOM 1289 C CA . LYS A 1 184 ? 49.051 7.633 49.834 1.00 14.43 355 LYS A CA 1
ATOM 1290 C C . LYS A 1 184 ? 50.093 6.655 50.376 1.00 13.26 355 LYS A C 1
ATOM 1291 O O . LYS A 1 184 ? 51.288 6.765 50.056 1.00 14.69 355 LYS A O 1
ATOM 1297 N N . THR A 1 185 ? 49.662 5.745 51.221 1.00 13.22 356 THR A N 1
ATOM 1298 C CA . THR A 1 185 ? 50.531 4.700 51.755 1.00 13.37 356 THR A CA 1
ATOM 1299 C C . THR A 1 185 ? 49.901 3.344 51.468 1.00 14.02 356 THR A C 1
ATOM 1300 O O . THR A 1 185 ? 48.695 3.143 51.689 1.00 14.67 356 THR A O 1
ATOM 1304 N N . GLU A 1 186 ? 50.698 2.420 50.971 1.00 13.28 357 GLU A N 1
ATOM 1305 C CA . GLU A 1 186 ? 50.217 1.080 50.661 1.00 14.63 357 GLU A CA 1
ATOM 1306 C C . GLU A 1 186 ? 50.055 0.237 51.913 1.00 16.68 357 GLU A C 1
ATOM 1307 O O . GLU A 1 186 ? 50.888 0.306 52.833 1.00 15.52 357 GLU A O 1
ATOM 1313 N N . ALA A 1 187 ? 48.992 -0.568 51.948 1.00 18.01 358 ALA A N 1
ATOM 1314 C CA . ALA A 1 187 ? 48.892 -1.685 52.923 1.00 19.85 358 ALA A CA 1
ATOM 1315 C C . ALA A 1 187 ? 47.929 -2.736 52.395 1.00 20.90 358 ALA A C 1
ATOM 1316 O O . ALA A 1 187 ? 46.860 -2.389 51.899 1.00 19.82 358 ALA A O 1
ATOM 1318 N N . GLU A 1 188 ? 48.336 -4.002 52.437 1.00 22.91 359 GLU A N 1
ATOM 1319 C CA . GLU A 1 188 ? 47.480 -5.146 52.060 1.00 26.31 359 GLU A CA 1
ATOM 1320 C C . GLU A 1 188 ? 46.928 -5.092 50.604 1.00 28.84 359 GLU A C 1
ATOM 1321 O O . GLU A 1 188 ? 45.787 -5.478 50.343 1.00 29.48 359 GLU A O 1
ATOM 1323 N N . GLY A 1 189 ? 47.729 -4.592 49.657 1.00 28.09 360 GLY A N 1
ATOM 1324 C CA . GLY A 1 189 ? 47.268 -4.475 48.252 1.00 26.27 360 GLY A CA 1
ATOM 1325 C C . GLY A 1 189 ? 46.556 -3.169 47.855 1.00 25.21 360 GLY A C 1
ATOM 1326 O O . GLY A 1 189 ? 46.408 -2.921 46.669 1.00 30.19 360 GLY A O 1
ATOM 1327 N N . THR A 1 190 ? 46.127 -2.356 48.841 1.00 24.51 361 THR A N 1
ATOM 1328 C CA . THR A 1 190 ? 45.402 -1.077 48.632 1.00 24.88 361 THR A CA 1
ATOM 1329 C C . THR A 1 190 ? 46.279 0.130 48.967 1.00 22.65 361 THR A C 1
ATOM 1330 O O . THR A 1 190 ? 47.097 0.071 49.891 1.00 21.40 361 THR A O 1
ATOM 1334 N N . TRP A 1 191 ? 46.094 1.227 48.226 1.00 18.24 362 TRP A N 1
ATOM 1335 C CA . TRP A 1 191 ? 46.768 2.485 48.513 1.00 17.40 362 TRP A CA 1
ATOM 1336 C C . TRP A 1 191 ? 45.810 3.382 49.266 1.00 17.97 362 TRP A C 1
ATOM 1337 O O . TRP A 1 191 ? 44.756 3.727 48.740 1.00 18.88 362 TRP A O 1
ATOM 1348 N N . TRP A 1 192 ? 46.182 3.738 50.495 1.00 16.80 363 TRP A N 1
ATOM 1349 C CA . TRP A 1 192 ? 45.329 4.425 51.460 1.00 17.63 363 TRP A CA 1
ATOM 1350 C C . TRP A 1 192 ? 45.720 5.882 51.651 1.00 16.25 363 TRP A C 1
ATOM 1351 O O . TRP A 1 192 ? 46.914 6.243 51.693 1.00 14.61 363 TRP A O 1
ATOM 1362 N N . LYS A 1 193 ? 44.713 6.714 51.806 1.00 15.68 364 LYS A N 1
ATOM 1363 C CA . LYS A 1 193 ? 44.916 8.113 52.211 1.00 17.58 364 LYS A CA 1
ATOM 1364 C C . LYS A 1 193 ? 45.536 8.100 53.578 1.00 16.89 364 LYS A C 1
ATOM 1365 O O . LYS A 1 193 ? 45.046 7.402 54.460 1.00 17.85 364 LYS A O 1
ATOM 1370 N N . SER A 1 194 ? 46.604 8.877 53.754 1.00 15.86 365 SER A N 1
ATOM 1371 C CA . SER A 1 194 ? 47.341 8.877 54.997 1.00 15.85 365 SER A CA 1
ATOM 1372 C C . SER A 1 194 ? 47.975 10.229 55.269 1.00 15.67 365 SER A C 1
ATOM 1373 O O . SER A 1 194 ? 47.975 11.085 54.415 1.00 17.32 365 SER A O 1
ATOM 1376 N N . ARG A 1 195 ? 48.501 10.379 56.477 1.00 15.94 366 ARG A N 1
ATOM 1377 C CA . ARG A 1 195 ? 49.129 11.591 56.938 1.00 15.98 366 ARG A CA 1
ATOM 1378 C C . ARG A 1 195 ? 50.401 11.300 57.711 1.00 15.70 366 ARG A C 1
ATOM 1379 O O . ARG A 1 195 ? 50.472 10.354 58.520 1.00 15.40 366 ARG A O 1
ATOM 1387 N N . VAL A 1 196 ? 51.417 12.126 57.475 1.00 15.42 367 VAL A N 1
ATOM 1388 C CA . VAL A 1 196 ? 52.672 12.016 58.198 1.00 14.61 367 VAL A CA 1
ATOM 1389 C C . VAL A 1 196 ? 52.523 12.693 59.578 1.00 15.80 367 VAL A C 1
ATOM 1390 O O . VAL A 1 196 ? 52.339 13.893 59.668 1.00 17.00 367 VAL A O 1
ATOM 1394 N N . GLU A 1 197 ? 52.582 11.904 60.646 1.00 17.13 368 GLU A N 1
ATOM 1395 C CA . GLU A 1 197 ? 52.458 12.431 62.009 1.00 18.52 368 GLU A CA 1
ATOM 1396 C C . GLU A 1 197 ? 53.799 12.860 62.621 1.00 18.76 368 GLU A C 1
ATOM 1397 O O . GLU A 1 197 ? 53.835 13.771 63.407 1.00 19.60 368 GLU A O 1
ATOM 1403 N N . GLU A 1 198 ? 54.888 12.184 62.262 1.00 18.68 369 GLU A N 1
ATOM 1404 C CA . GLU A 1 198 ? 56.167 12.352 62.941 1.00 19.04 369 GLU A CA 1
ATOM 1405 C C . GLU A 1 198 ? 57.275 11.774 62.085 1.00 19.39 369 GLU A C 1
ATOM 1406 O O . GLU A 1 198 ? 57.084 10.752 61.414 1.00 16.81 369 GLU A O 1
ATOM 1412 N N . VAL A 1 199 ? 58.429 12.412 62.127 1.00 18.44 370 VAL A N 1
ATOM 1413 C CA . VAL A 1 199 ? 59.613 11.924 61.440 1.00 20.42 370 VAL A CA 1
ATOM 1414 C C . VAL A 1 199 ? 60.625 11.578 62.519 1.00 20.72 370 VAL A C 1
ATOM 1415 O O . VAL A 1 199 ? 60.836 12.375 63.435 1.00 20.60 370 VAL A O 1
ATOM 1419 N N . ASP A 1 200 ? 61.236 10.389 62.424 1.00 17.92 371 ASP A N 1
ATOM 1420 C CA . ASP A 1 200 ? 62.255 9.963 63.369 1.00 16.70 371 ASP A CA 1
ATOM 1421 C C . ASP A 1 200 ? 63.392 9.248 62.624 1.00 16.47 371 ASP A C 1
ATOM 1422 O O . ASP A 1 200 ? 63.294 8.074 62.291 1.00 14.01 371 ASP A O 1
ATOM 1427 N N . GLY A 1 201 ? 64.462 9.986 62.349 1.00 15.78 372 GLY A N 1
ATOM 1428 C CA . GLY A 1 201 ? 65.574 9.470 61.587 1.00 16.07 372 GLY A CA 1
ATOM 1429 C C . GLY A 1 201 ? 65.121 8.962 60.229 1.00 15.32 372 GLY A C 1
ATOM 1430 O O . GLY A 1 201 ? 64.583 9.727 59.410 1.00 16.30 372 GLY A O 1
ATOM 1431 N N . SER A 1 202 ? 65.284 7.670 60.015 1.00 12.85 373 SER A N 1
ATOM 1432 C CA . SER A 1 202 ? 64.917 7.052 58.754 1.00 12.12 373 SER A CA 1
ATOM 1433 C C . SER A 1 202 ? 63.490 6.480 58.777 1.00 11.75 373 SER A C 1
ATOM 1434 O O . SER A 1 202 ? 63.087 5.801 57.827 1.00 11.95 373 SER A O 1
ATOM 1437 N N . LEU A 1 203 ? 62.739 6.740 59.848 1.00 12.68 374 LEU A N 1
ATOM 1438 C CA . LEU A 1 203 ? 61.363 6.267 59.958 1.00 13.57 374 LEU A CA 1
ATOM 1439 C C . LEU A 1 203 ? 60.401 7.419 59.938 1.00 13.81 374 LEU A C 1
ATOM 1440 O O . LEU A 1 203 ? 60.728 8.542 60.415 1.00 13.47 374 LEU A O 1
ATOM 1445 N N . VAL A 1 204 ? 59.204 7.139 59.406 1.00 12.76 375 VAL A N 1
ATOM 1446 C CA A VAL A 1 204 ? 58.121 8.104 59.399 0.70 13.75 375 VAL A CA 1
ATOM 1447 C CA B VAL A 1 204 ? 58.099 8.108 59.432 0.30 13.33 375 VAL A CA 1
ATOM 1448 C C . VAL A 1 204 ? 56.899 7.439 60.046 1.00 14.10 375 VAL A C 1
ATOM 1449 O O . VAL A 1 204 ? 56.591 6.273 59.716 1.00 13.24 375 VAL A O 1
ATOM 1456 N N . ARG A 1 205 ? 56.234 8.147 60.977 1.00 13.68 376 ARG A N 1
ATOM 1457 C CA . ARG A 1 205 ? 54.997 7.626 61.584 1.00 15.30 376 ARG A CA 1
ATOM 1458 C C . ARG A 1 205 ? 53.801 8.062 60.719 1.00 14.87 376 ARG A C 1
ATOM 1459 O O . ARG A 1 205 ? 53.497 9.225 60.644 1.00 16.65 376 ARG A O 1
ATOM 1467 N N . ILE A 1 206 ? 53.143 7.082 60.089 1.00 14.95 377 ILE A N 1
ATOM 1468 C CA . ILE A 1 206 ? 52.064 7.295 59.157 1.00 14.12 377 ILE A CA 1
ATOM 1469 C C . ILE A 1 206 ? 50.732 6.998 59.849 1.00 13.93 377 ILE A C 1
ATOM 1470 O O . ILE A 1 206 ? 50.541 5.907 60.376 1.00 14.75 377 ILE A O 1
ATOM 1475 N N . LEU A 1 207 ? 49.838 7.973 59.845 1.00 14.28 378 LEU A N 1
ATOM 1476 C CA . LEU A 1 207 ? 48.401 7.768 60.235 1.00 14.75 378 LEU A CA 1
ATOM 1477 C C . LEU A 1 207 ? 47.582 7.394 59.004 1.00 14.58 378 LEU A C 1
ATOM 1478 O O . LEU A 1 207 ? 47.496 8.182 58.057 1.00 15.61 378 LEU A O 1
ATOM 1483 N N . PHE A 1 208 ? 46.985 6.217 59.023 1.00 14.21 379 PHE A N 1
ATOM 1484 C CA . PHE A 1 208 ? 46.044 5.793 57.998 1.00 15.89 379 PHE A CA 1
ATOM 1485 C C . PHE A 1 208 ? 44.705 6.451 58.362 1.00 16.73 379 PHE A C 1
ATOM 1486 O O . PHE A 1 208 ? 44.197 6.237 59.477 1.00 16.46 379 PHE A O 1
ATOM 1494 N N . LEU A 1 209 ? 44.173 7.270 57.441 1.00 16.86 380 LEU A N 1
ATOM 1495 C CA . LEU A 1 209 ? 43.059 8.197 57.749 1.00 17.11 380 LEU A CA 1
ATOM 1496 C C . LEU A 1 209 ? 41.673 7.543 57.777 1.00 19.60 380 LEU A C 1
ATOM 1497 O O . LEU A 1 209 ? 40.749 8.076 58.449 1.00 18.75 380 LEU A O 1
ATOM 1502 N N . ASP A 1 210 ? 41.486 6.428 57.050 1.00 19.39 381 ASP A N 1
ATOM 1503 C CA . ASP A 1 210 ? 40.161 5.749 57.054 1.00 23.35 381 ASP A CA 1
ATOM 1504 C C . ASP A 1 210 ? 39.908 4.974 58.350 1.00 26.23 381 ASP A C 1
ATOM 1505 O O . ASP A 1 210 ? 38.812 5.062 58.901 1.00 23.99 381 ASP A O 1
ATOM 1510 N N . ASP A 1 211 ? 40.931 4.270 58.856 1.00 30.98 382 ASP A N 1
ATOM 1511 C CA A ASP A 1 211 ? 40.833 3.474 60.117 0.50 31.62 382 ASP A CA 1
ATOM 1512 C CA B ASP A 1 211 ? 40.808 3.475 60.124 0.50 32.24 382 ASP A CA 1
ATOM 1513 C C . ASP A 1 211 ? 41.563 4.049 61.334 1.00 31.83 382 ASP A C 1
ATOM 1514 O O . ASP A 1 211 ? 41.481 3.503 62.435 1.00 37.40 382 ASP A O 1
ATOM 1523 N N . LYS A 1 212 ? 42.300 5.135 61.139 1.00 31.93 383 LYS A N 1
ATOM 1524 C CA . LYS A 1 212 ? 42.978 5.843 62.227 1.00 33.29 383 LYS A CA 1
ATOM 1525 C C . LYS A 1 212 ? 44.142 5.084 62.957 1.00 33.54 383 LYS A C 1
ATOM 1526 O O . LYS A 1 212 ? 44.566 5.512 64.045 1.00 34.41 383 LYS A O 1
ATOM 1532 N N . ARG A 1 213 ? 44.666 4.004 62.374 1.00 29.17 384 ARG A N 1
ATOM 1533 C CA . ARG A 1 213 ? 45.861 3.347 62.950 1.00 28.35 384 ARG A CA 1
ATOM 1534 C C . ARG A 1 213 ? 47.177 4.002 62.434 1.00 24.31 384 ARG A C 1
ATOM 1535 O O . ARG A 1 213 ? 47.20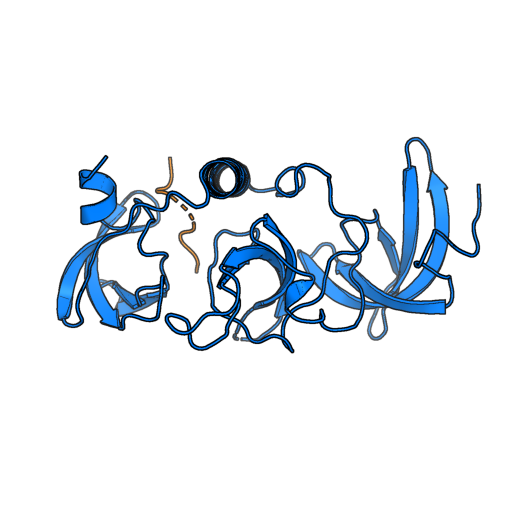9 4.583 61.336 1.00 19.56 384 ARG A O 1
ATOM 1543 N N . CYS A 1 214 ? 48.231 3.898 63.247 1.00 20.92 385 CYS A N 1
ATOM 1544 C CA . CYS A 1 214 ? 49.545 4.393 62.907 1.00 21.75 385 CYS A CA 1
ATOM 1545 C C . CYS A 1 214 ? 50.503 3.235 62.628 1.00 20.51 385 CYS A C 1
ATOM 1546 O O . CYS A 1 214 ? 50.379 2.146 63.214 1.00 17.57 385 CYS A O 1
ATOM 1549 N N . GLU A 1 215 ? 51.473 3.493 61.748 1.00 17.38 386 GLU A N 1
ATOM 1550 C CA . GLU A 1 215 ? 52.553 2.572 61.494 1.00 17.30 386 GLU A CA 1
ATOM 1551 C C . GLU A 1 215 ? 53.830 3.366 61.247 1.00 16.34 386 GLU A C 1
ATOM 1552 O O . GLU A 1 215 ? 53.811 4.375 60.524 1.00 17.08 386 GLU A O 1
ATOM 1558 N N . TRP A 1 216 ? 54.927 2.900 61.836 1.00 15.31 387 TRP A N 1
ATOM 1559 C CA . TRP A 1 216 ? 56.265 3.418 61.545 1.00 14.62 387 TRP A CA 1
ATOM 1560 C C . TRP A 1 216 ? 56.809 2.712 60.292 1.00 14.68 387 TRP A C 1
ATOM 1561 O O . TRP A 1 216 ? 56.911 1.490 60.261 1.00 13.31 387 TRP A O 1
ATOM 1572 N N . ILE A 1 217 ? 57.172 3.499 59.277 1.00 12.94 388 ILE A N 1
ATOM 1573 C CA . ILE A 1 217 ? 57.602 2.958 58.005 1.00 12.78 388 ILE A CA 1
ATOM 1574 C C . ILE A 1 217 ? 58.942 3.585 57.590 1.00 12.26 388 ILE A C 1
ATOM 1575 O O . ILE A 1 217 ? 59.178 4.800 57.759 1.00 13.24 388 ILE A O 1
ATOM 1580 N N . TYR A 1 218 ? 59.786 2.772 57.003 1.00 11.13 389 TYR A N 1
ATOM 1581 C CA . TYR A 1 218 ? 61.097 3.221 56.505 1.00 11.80 389 TYR A CA 1
ATOM 1582 C C . TYR A 1 218 ? 60.920 4.237 55.358 1.00 11.66 389 TYR A C 1
ATOM 1583 O O . TYR A 1 218 ? 60.169 3.988 54.436 1.00 11.33 389 TYR A O 1
ATOM 1592 N N . ARG A 1 219 ? 61.587 5.382 55.455 1.00 12.11 390 ARG A N 1
ATOM 1593 C CA . ARG A 1 219 ? 61.461 6.461 54.473 1.00 13.67 390 ARG A CA 1
ATOM 1594 C C . ARG A 1 219 ? 62.039 6.117 53.075 1.00 13.43 390 ARG A C 1
ATOM 1595 O O . ARG A 1 219 ? 61.845 6.879 52.117 1.00 12.48 390 ARG A O 1
ATOM 1603 N N . GLY A 1 220 ? 62.741 4.986 52.960 1.00 14.28 391 GLY A N 1
ATOM 1604 C CA . GLY A 1 220 ? 63.063 4.403 51.641 1.00 14.21 391 GLY A CA 1
ATOM 1605 C C . GLY A 1 220 ? 62.149 3.284 51.155 1.00 15.34 391 GLY A C 1
ATOM 1606 O O . GLY A 1 220 ? 62.460 2.629 50.138 1.00 15.16 391 GLY A O 1
ATOM 1607 N N . SER A 1 221 ? 61.018 3.059 51.842 1.00 14.50 392 SER A N 1
ATOM 1608 C CA . SER A 1 221 ? 60.079 2.007 51.435 1.00 14.67 392 SER A CA 1
ATOM 1609 C C . SER A 1 221 ? 59.184 2.520 50.319 1.00 15.43 392 SER A C 1
ATOM 1610 O O . SER A 1 221 ? 58.579 3.608 50.449 1.00 13.67 392 SER A O 1
ATOM 1613 N N . THR A 1 222 ? 59.054 1.714 49.258 1.00 14.47 393 THR A N 1
ATOM 1614 C CA . THR A 1 222 ? 58.145 2.024 48.182 1.00 15.71 393 THR A CA 1
ATOM 1615 C C . THR A 1 222 ? 56.644 1.873 48.603 1.00 14.32 393 THR A C 1
ATOM 1616 O O . THR A 1 222 ? 55.784 2.019 47.789 1.00 15.37 393 THR A O 1
ATOM 1620 N N . ARG A 1 223 ? 56.355 1.534 49.855 1.00 14.05 394 ARG A N 1
ATOM 1621 C CA . ARG A 1 223 ? 54.963 1.613 50.366 1.00 14.44 394 ARG A CA 1
ATOM 1622 C C . ARG A 1 223 ? 54.530 3.049 50.557 1.00 14.09 394 ARG A C 1
ATOM 1623 O O . ARG A 1 223 ? 53.326 3.318 50.677 1.00 13.54 394 ARG A O 1
ATOM 1631 N N . LEU A 1 224 ? 55.501 3.975 50.579 1.00 14.33 395 LEU A N 1
ATOM 1632 C CA . LEU A 1 224 ? 55.229 5.412 50.558 1.00 14.96 395 LEU A CA 1
ATOM 1633 C C . LEU A 1 224 ? 55.113 5.914 49.119 1.00 15.89 395 LEU A C 1
ATOM 1634 O O . LEU A 1 224 ? 56.080 5.830 48.349 1.00 13.65 395 LEU A O 1
ATOM 1639 N N . GLU A 1 225 ? 5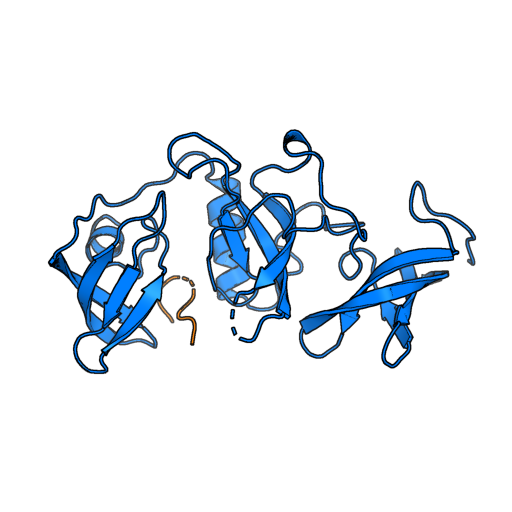3.952 6.492 48.775 1.00 16.29 396 GLU A N 1
ATOM 1640 C CA . GLU A 1 225 ? 53.674 6.922 47.382 1.00 18.96 396 GLU A CA 1
ATOM 1641 C C . GLU A 1 225 ? 54.842 7.647 46.706 1.00 18.79 396 GLU A C 1
ATOM 1642 O O . GLU A 1 225 ? 55.218 7.282 45.590 1.00 18.66 396 GLU A O 1
ATOM 1652 N N . PRO A 1 226 ? 55.388 8.686 47.350 1.00 19.06 397 PRO A N 1
ATOM 1653 C CA . PRO A 1 226 ? 56.479 9.434 46.707 1.00 20.51 397 PRO A CA 1
ATOM 1654 C C . PRO A 1 226 ? 57.748 8.577 46.363 1.00 22.30 397 PRO A C 1
ATOM 1655 O O . PRO A 1 226 ? 58.458 8.832 45.371 1.00 20.81 397 PRO A O 1
ATOM 1659 N N . MET A 1 227 ? 57.992 7.578 47.198 1.00 19.69 398 MET A N 1
ATOM 1660 C CA . MET A 1 227 ? 59.089 6.663 47.059 1.00 20.89 398 MET A CA 1
ATOM 1661 C C . MET A 1 227 ? 58.770 5.657 45.966 1.00 20.95 398 MET A C 1
ATOM 1662 O O . MET A 1 227 ? 59.589 5.406 45.100 1.00 22.75 398 MET A O 1
ATOM 1667 N N . PHE A 1 228 ? 57.553 5.120 45.977 1.00 21.19 399 PHE A N 1
ATOM 1668 C CA . PHE A 1 228 ? 57.063 4.261 44.881 1.00 25.09 399 PHE A CA 1
ATOM 1669 C C . PHE A 1 228 ? 57.175 4.956 43.512 1.00 30.71 399 PHE A C 1
ATOM 1670 O O . PHE A 1 228 ? 57.613 4.355 42.505 1.00 30.30 399 PHE A O 1
ATOM 1678 N N . SER A 1 229 ? 56.726 6.203 43.489 1.00 30.74 400 SER A N 1
ATOM 1679 C CA . SER A 1 229 ? 56.639 6.980 42.270 1.00 38.88 400 SER A CA 1
ATOM 1680 C C . SER A 1 229 ? 58.030 7.411 41.759 1.00 41.99 400 SER A C 1
ATOM 1681 O O . SER A 1 229 ? 58.221 7.565 40.554 1.00 46.70 400 SER A O 1
ATOM 1684 N N . MET A 1 230 ? 58.981 7.591 42.681 1.00 45.89 401 MET A N 1
ATOM 1685 C CA . MET A 1 230 ? 60.387 7.895 42.360 1.00 50.96 401 MET A CA 1
ATOM 1686 C C . MET A 1 230 ? 61.073 6.764 41.552 1.00 60.09 401 MET A C 1
ATOM 1687 O O . MET A 1 230 ? 62.095 7.008 40.910 1.00 66.90 401 MET A O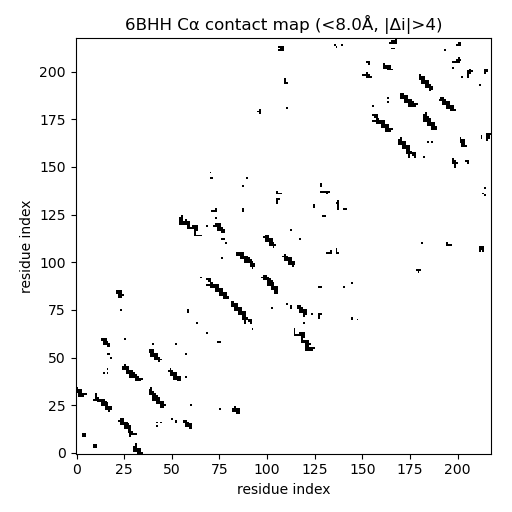 1
ATOM 1692 N N . LYS A 1 231 ? 60.514 5.542 41.595 1.00 65.55 402 LYS A N 1
ATOM 1693 C CA . LYS A 1 231 ? 61.027 4.392 40.832 1.00 67.15 402 LYS A CA 1
ATOM 1694 C C . LYS A 1 231 ? 59.918 3.759 39.997 1.00 68.49 402 LYS A C 1
ATOM 1695 O O . LYS A 1 231 ? 59.605 4.223 38.902 1.00 72.84 402 LYS A O 1
ATOM 1703 N N . SER B 2 8 ? 50.509 -5.886 63.434 1.00 46.24 10 SER B N 1
ATOM 1704 C CA . SER B 2 8 ? 49.799 -5.220 62.307 1.00 41.15 10 SER B CA 1
ATOM 1705 C C . SER B 2 8 ? 50.707 -4.735 61.139 1.00 36.35 10 SER B C 1
ATOM 1706 O O . SER B 2 8 ? 50.287 -3.879 60.341 1.00 41.24 10 SER B O 1
ATOM 1708 N N . THR B 2 9 ? 51.919 -5.275 61.019 1.00 26.67 11 THR B N 1
ATOM 1709 C CA . THR B 2 9 ? 52.892 -4.740 60.030 1.00 21.57 11 THR B CA 1
ATOM 1710 C C . THR B 2 9 ? 52.537 -4.960 58.550 1.00 19.82 11 THR B C 1
ATOM 1711 O O . THR B 2 9 ? 52.134 -6.054 58.151 1.00 18.60 11 THR B O 1
ATOM 1715 N N . GLY B 2 10 ? 52.739 -3.925 57.733 1.00 16.63 12 GLY B N 1
ATOM 1716 C CA . GLY B 2 10 ? 52.676 -4.077 56.274 1.00 17.73 12 GLY B CA 1
ATOM 1717 C C . GLY B 2 10 ? 54.026 -4.339 55.581 1.00 17.55 12 GLY B C 1
ATOM 1718 O O . GLY B 2 10 ? 54.130 -4.258 54.355 1.00 18.38 12 GLY B O 1
ATOM 1719 N N . GLY B 2 11 ? 55.077 -4.637 56.336 1.00 16.66 13 GLY B N 1
ATOM 1720 C CA . GLY B 2 11 ? 56.375 -4.945 55.722 1.00 15.54 13 GLY B CA 1
ATOM 1721 C C . GLY B 2 11 ? 57.073 -3.773 55.031 1.00 15.76 13 GLY B C 1
ATOM 1722 O O . GLY B 2 11 ? 56.673 -2.617 55.168 1.00 14.94 13 GLY B O 1
ATOM 1735 N N . ALA B 2 13 ? 57.879 -3.590 51.557 1.00 17.06 15 ALA B N 1
ATOM 1736 C CA . ALA B 2 13 ? 57.519 -3.389 50.145 1.00 16.88 15 ALA B CA 1
ATOM 1737 C C . ALA B 2 13 ? 56.051 -3.694 49.938 1.00 17.48 15 ALA B C 1
ATOM 1738 O O . ALA B 2 13 ? 55.462 -4.457 50.706 1.00 16.13 15 ALA B O 1
ATOM 1740 N N . PRO B 2 14 ? 55.461 -3.137 48.889 1.00 18.08 16 PRO B N 1
ATOM 1741 C CA . PRO B 2 14 ? 54.063 -3.447 48.670 1.00 20.95 16 PRO B CA 1
ATOM 1742 C C . PRO B 2 14 ? 53.814 -4.943 48.484 1.00 23.99 16 PRO B C 1
ATOM 1743 O O . PRO B 2 14 ? 54.686 -5.656 47.970 1.00 23.98 16 PRO B O 1
ATOM 1747 N N . ARG B 2 15 ? 52.649 -5.397 48.940 1.00 27.47 17 ARG B N 1
ATOM 1748 C CA . ARG B 2 15 ? 52.193 -6.778 48.726 1.00 31.15 17 ARG B CA 1
ATOM 1749 C C . ARG B 2 15 ? 52.013 -7.061 47.222 1.00 33.31 17 ARG B C 1
ATOM 1750 O O . ARG B 2 15 ? 51.575 -6.182 46.478 1.00 34.58 17 ARG B O 1
ATOM 1752 N N . LYS B 2 16 ? 52.392 -8.270 46.780 1.00 38.04 18 LYS B N 1
ATOM 1753 C CA . LYS B 2 16 ? 52.218 -8.695 45.367 1.00 42.19 18 LYS B CA 1
#

Sequence (218 aa):
GELSKDGDLIVSMRILGKKRTKTWHKGTLIAIQTVGPGKKYKVKF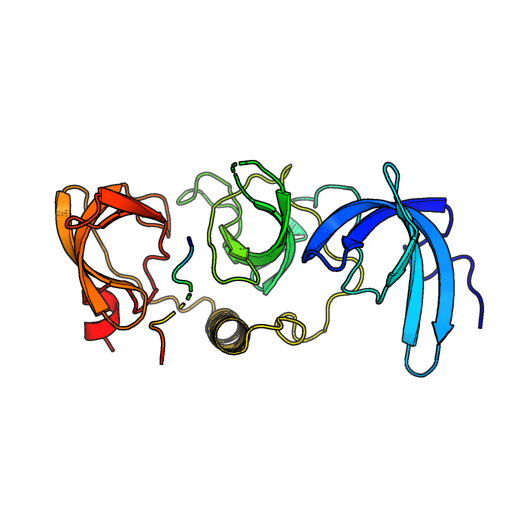DNKGKSLLSSGNHIAYDYHPPADKLYVGSRVVAKYKQVWLYAGIVAETPNVKNKLRFLIFFDDGYASSYVTQSELLYPICRPLKKTWEDIEDISCRDFIEEYVTAYPNRPMVLLKSGQLIKTEAEGTWWKSRVEEVDGSLVVRILFLDDDKRCEWIYRGSTRLEPMFSMKSTGGAPRK

Secondary structure (P-SEA, 3-state):
ccccccccccccccccccccccbbbbbbbccccccccbbbbbbbbccccccccccccccccccccccccccccccccccccbbbbbbcccccccccccbbbbbbcccbbbbbbcccccccccccccccccccccaaaaaaaaaaaaaccbbbbbbbcccbbbbbbccccccbbbbccccccbbbbbbcccbbbbbbbccccccaaaaaac/cccccccc

Organism: Homo sapiens (NCBI:txid9606)

CATH classification: 2.30.30.140 (+1 more: 2.30.30.140)

B-factor: mean 24.75, std 10.49, range [11.06, 74.17]

Solvent-accessible surface area: 11133 Å² total

Radius of gyration: 18.89 Å; Cα contacts (8 Å, |Δi|>4): 508; chains: 2; bounding box: 45×53×41 Å